Protein AF-A0A971JJV7-F1 (afdb_monomer_lite)

Structure (mmCIF, N/CA/C/O backbone):
data_AF-A0A971JJV7-F1
#
_entry.id   AF-A0A971JJV7-F1
#
loop_
_atom_site.group_PDB
_atom_site.id
_atom_site.type_symbol
_atom_site.label_atom_id
_atom_site.label_alt_id
_atom_site.label_comp_id
_atom_site.label_asym_id
_atom_site.label_entity_id
_atom_site.label_seq_id
_atom_site.pdbx_PDB_ins_code
_atom_site.Cartn_x
_atom_site.Cartn_y
_atom_site.Cartn_z
_atom_site.occupancy
_atom_site.B_iso_or_equiv
_atom_site.auth_seq_id
_atom_site.auth_comp_id
_atom_site.auth_asym_id
_atom_site.auth_atom_id
_atom_site.pdbx_PDB_model_num
ATOM 1 N N . MET A 1 1 ? -7.367 55.666 -15.943 1.00 30.78 1 MET A N 1
ATOM 2 C CA . MET A 1 1 ? -8.048 55.809 -17.246 1.00 30.78 1 MET A CA 1
ATOM 3 C C . MET A 1 1 ? -7.762 54.563 -18.066 1.00 30.78 1 MET A C 1
ATOM 5 O O . MET A 1 1 ? -6.600 54.271 -18.279 1.00 30.78 1 MET A O 1
ATOM 9 N N . ASN A 1 2 ? -8.834 53.846 -18.414 1.00 32.97 2 ASN A N 1
ATOM 10 C CA . ASN A 1 2 ? -9.053 52.951 -19.558 1.00 32.97 2 ASN A CA 1
ATOM 11 C C . ASN A 1 2 ? -7.920 52.071 -20.107 1.00 32.97 2 ASN A C 1
ATOM 13 O O . ASN A 1 2 ? -6.944 52.570 -20.651 1.00 32.97 2 ASN A O 1
ATOM 17 N N . GLY A 1 3 ? -8.200 50.763 -20.171 1.00 28.41 3 GLY A N 1
ATOM 18 C CA . GLY A 1 3 ? -7.568 49.880 -21.150 1.00 28.41 3 GLY A CA 1
ATOM 19 C C . GLY A 1 3 ? -7.778 48.392 -20.894 1.00 28.41 3 GLY A C 1
ATOM 20 O O . GLY A 1 3 ? -6.841 47.710 -20.510 1.00 28.41 3 GLY A O 1
ATOM 21 N N . LYS A 1 4 ? -8.998 47.881 -21.114 1.00 34.91 4 LYS A N 1
ATOM 22 C CA . LYS A 1 4 ? -9.247 46.438 -21.266 1.00 34.91 4 LYS A CA 1
ATOM 23 C C . LYS A 1 4 ? -8.462 45.910 -22.473 1.00 34.91 4 LYS A C 1
ATOM 25 O O . LYS A 1 4 ? -8.461 46.555 -23.519 1.00 34.91 4 LYS A O 1
ATOM 30 N N . SER A 1 5 ? -7.913 44.706 -22.374 1.00 25.64 5 SER A N 1
ATOM 31 C CA . SER A 1 5 ? -7.720 43.818 -23.525 1.00 25.64 5 SER A CA 1
ATOM 32 C C . SER A 1 5 ? -7.877 42.379 -23.050 1.00 25.64 5 SER A C 1
ATOM 34 O O . SER A 1 5 ? -7.044 41.847 -22.328 1.00 25.64 5 SER A O 1
ATOM 36 N N . VAL A 1 6 ? -9.020 41.802 -23.413 1.00 31.53 6 VAL A N 1
ATOM 37 C CA . VAL A 1 6 ? -9.282 40.365 -23.393 1.00 31.53 6 VAL A CA 1
ATOM 38 C C . VAL A 1 6 ? -8.638 39.808 -24.657 1.00 31.53 6 VAL A C 1
ATOM 40 O O . VAL A 1 6 ? -8.949 40.287 -25.746 1.00 31.53 6 VAL A O 1
ATOM 43 N N . ALA A 1 7 ? -7.766 38.814 -24.521 1.00 25.14 7 ALA A N 1
ATOM 44 C CA . ALA A 1 7 ? -7.318 37.997 -25.638 1.00 25.14 7 ALA A CA 1
ATOM 45 C C . ALA A 1 7 ? -7.753 36.555 -25.365 1.00 25.14 7 ALA A C 1
ATOM 47 O O . ALA A 1 7 ? -7.150 35.849 -24.564 1.00 25.14 7 ALA A O 1
ATOM 48 N N . PHE A 1 8 ? -8.845 36.153 -26.014 1.00 26.45 8 PHE A N 1
ATOM 49 C CA . PHE A 1 8 ? -9.158 34.750 -26.250 1.00 26.45 8 PHE A CA 1
ATOM 50 C C . PHE A 1 8 ? -8.232 34.274 -27.370 1.00 26.45 8 PHE A C 1
ATOM 52 O O . PHE A 1 8 ? -8.328 34.779 -28.488 1.00 26.45 8 PHE A O 1
ATOM 59 N N . PHE A 1 9 ? -7.362 33.310 -27.083 1.00 26.45 9 PHE A N 1
ATOM 60 C CA . PHE A 1 9 ? -6.743 32.483 -28.111 1.00 26.45 9 PHE A CA 1
ATOM 61 C C . PHE A 1 9 ? -6.956 31.015 -27.760 1.00 26.45 9 PHE A C 1
ATOM 63 O O . PHE A 1 9 ? -6.699 30.571 -26.645 1.00 26.45 9 PHE A O 1
ATOM 70 N N . ALA A 1 10 ? -7.524 30.312 -28.732 1.00 27.12 10 ALA A N 1
ATOM 71 C CA . ALA A 1 10 ? -7.838 28.903 -28.699 1.00 27.12 10 ALA A CA 1
ATOM 72 C C . ALA A 1 10 ? -6.572 28.048 -28.818 1.00 27.12 10 ALA A C 1
ATOM 74 O O . ALA A 1 10 ? -5.700 28.362 -29.624 1.00 27.12 10 ALA A O 1
ATOM 75 N N . GLY A 1 11 ? -6.576 26.914 -28.116 1.00 33.22 11 GLY A N 1
ATOM 76 C CA . GLY A 1 11 ? -5.826 25.721 -28.498 1.00 33.22 11 GLY A CA 1
ATOM 77 C C . GLY A 1 11 ? -4.364 25.687 -28.056 1.00 33.22 11 GLY A C 1
ATOM 78 O O . GLY A 1 11 ? -3.576 26.559 -28.397 1.00 33.22 11 GLY A O 1
ATOM 79 N N . VAL A 1 12 ? -4.020 24.575 -27.401 1.00 25.41 12 VAL A N 1
ATOM 80 C CA . VAL A 1 12 ? -2.702 24.175 -26.881 1.00 25.41 12 VAL A CA 1
ATOM 81 C C . VAL A 1 12 ? -2.374 24.780 -25.512 1.00 25.41 12 VAL A C 1
ATOM 83 O O . VAL A 1 12 ? -1.726 25.815 -25.384 1.00 25.41 12 VAL A O 1
ATOM 86 N N . PHE A 1 13 ? -2.811 24.073 -24.466 1.00 24.77 13 PHE A N 1
ATOM 87 C CA . PHE A 1 13 ? -2.286 24.222 -23.112 1.00 24.77 13 PHE A CA 1
ATOM 88 C C . PHE A 1 13 ? -0.839 23.707 -23.124 1.00 24.77 13 PHE A C 1
ATOM 90 O O . PHE A 1 13 ? -0.586 22.507 -23.067 1.00 24.77 13 PHE A O 1
ATOM 97 N N . PHE A 1 14 ? 0.125 24.610 -23.290 1.00 22.61 14 PHE A N 1
ATOM 98 C CA . PHE A 1 14 ? 1.523 24.310 -23.011 1.00 22.61 14 PHE A CA 1
ATOM 99 C C . PHE A 1 14 ? 1.661 24.335 -21.486 1.00 22.61 14 PHE A C 1
ATOM 101 O O . PHE A 1 14 ? 1.719 25.410 -20.888 1.00 22.61 14 PHE A O 1
ATOM 108 N N . VAL A 1 15 ? 1.651 23.164 -20.845 1.00 29.53 15 VAL A N 1
ATOM 109 C CA . VAL A 1 15 ? 2.111 23.055 -19.457 1.00 29.53 15 VAL A CA 1
ATOM 110 C C . VAL A 1 15 ? 3.607 23.339 -19.498 1.00 29.53 15 VAL A C 1
ATOM 112 O O . VAL A 1 15 ? 4.415 22.514 -19.919 1.00 29.53 15 VAL A O 1
ATOM 115 N N . LEU A 1 16 ? 3.965 24.575 -19.161 1.00 23.69 16 LEU A N 1
ATOM 116 C CA . LEU A 1 16 ? 5.341 24.989 -18.972 1.00 23.69 16 LEU A CA 1
ATOM 117 C C . LEU A 1 16 ? 5.840 24.302 -17.695 1.00 23.69 16 LEU A C 1
ATOM 119 O O . LEU A 1 16 ? 5.691 24.846 -16.605 1.00 23.69 16 LEU A O 1
ATOM 123 N N . PHE A 1 17 ? 6.430 23.113 -17.826 1.00 29.70 17 PHE A N 1
ATOM 124 C CA . PHE A 1 17 ? 7.339 22.611 -16.802 1.00 29.70 17 PHE A CA 1
ATOM 125 C C . PHE A 1 17 ? 8.533 23.566 -16.775 1.00 29.70 17 PHE A C 1
ATOM 127 O O . PHE A 1 17 ? 9.453 23.485 -17.591 1.00 29.70 17 PHE A O 1
ATOM 134 N N . LEU A 1 18 ? 8.479 24.539 -15.866 1.00 27.92 18 LEU A N 1
ATOM 135 C CA . LEU A 1 18 ? 9.682 25.208 -15.409 1.00 27.92 18 LEU A CA 1
ATOM 136 C C . LEU A 1 18 ? 10.575 24.101 -14.856 1.00 27.92 18 LEU A C 1
ATOM 138 O O . LEU A 1 18 ? 10.231 23.465 -13.864 1.00 27.92 18 LEU A O 1
ATOM 142 N N . ALA A 1 19 ? 11.696 23.855 -15.530 1.00 33.59 19 ALA A N 1
ATOM 143 C CA . ALA A 1 19 ? 12.811 23.103 -14.983 1.00 33.59 19 ALA A CA 1
ATOM 144 C C . ALA A 1 19 ? 13.340 23.867 -13.755 1.00 33.59 19 ALA A C 1
ATOM 146 O O . ALA A 1 19 ? 14.283 24.653 -13.848 1.00 33.59 19 ALA A O 1
ATOM 147 N N . GLY A 1 20 ? 12.657 23.707 -12.623 1.00 25.28 20 GLY A N 1
ATOM 148 C CA . GLY A 1 20 ? 13.176 23.991 -11.296 1.00 25.28 20 GLY A CA 1
ATOM 149 C C . GLY A 1 20 ? 14.088 22.836 -10.913 1.00 25.28 20 GLY A C 1
ATOM 150 O O . GLY A 1 20 ? 13.738 21.678 -11.126 1.00 25.28 20 GLY A O 1
ATOM 151 N N . GLY A 1 21 ? 15.300 23.155 -10.457 1.00 25.98 21 GLY A N 1
ATOM 152 C CA . GLY A 1 21 ? 16.287 22.161 -10.037 1.00 25.98 21 GLY A CA 1
ATOM 153 C C . GLY A 1 21 ? 15.744 21.233 -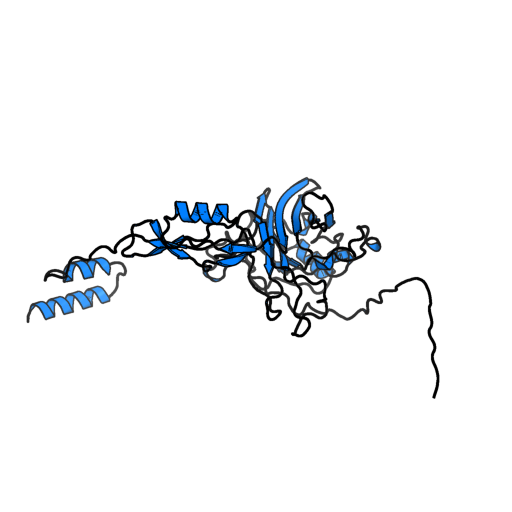8.954 1.00 25.98 21 GLY A C 1
ATOM 154 O O . GLY A 1 21 ? 14.741 21.554 -8.337 1.00 25.98 21 GLY A O 1
ATOM 155 N N . ALA A 1 22 ? 16.426 20.101 -8.760 1.00 34.22 22 ALA A N 1
ATOM 156 C CA . ALA A 1 22 ? 16.122 19.049 -7.791 1.00 34.22 22 ALA A CA 1
ATOM 157 C C . ALA A 1 22 ? 15.494 19.572 -6.483 1.00 34.22 22 ALA A C 1
ATOM 159 O O . ALA A 1 22 ? 16.193 19.874 -5.516 1.00 34.22 22 ALA A O 1
ATOM 160 N N . GLU A 1 23 ? 14.168 19.659 -6.463 1.00 31.94 23 GLU A N 1
ATOM 161 C CA . GLU A 1 23 ? 13.375 19.801 -5.254 1.00 31.94 23 GLU A CA 1
ATOM 162 C C . GLU A 1 23 ? 13.368 18.403 -4.639 1.00 31.94 23 GLU A C 1
ATOM 164 O O . GLU A 1 23 ? 12.533 17.558 -4.958 1.00 31.94 23 GLU A O 1
ATOM 169 N N . ALA A 1 24 ? 14.392 18.114 -3.835 1.00 30.47 24 ALA A N 1
ATOM 170 C CA . ALA A 1 24 ? 14.361 16.972 -2.941 1.00 30.47 24 ALA A CA 1
ATOM 171 C C . ALA A 1 24 ? 13.080 17.099 -2.107 1.00 30.47 24 ALA A C 1
ATOM 173 O O . ALA A 1 24 ? 12.910 18.069 -1.366 1.00 30.47 24 ALA A O 1
ATOM 174 N N . LEU A 1 25 ? 12.164 16.155 -2.313 1.00 33.94 25 LEU A N 1
ATOM 175 C CA . LEU A 1 25 ? 10.834 16.099 -1.722 1.00 33.94 25 LEU A CA 1
ATOM 176 C C . LEU A 1 25 ? 10.910 16.364 -0.213 1.00 33.94 25 LEU A C 1
ATOM 178 O O . LEU A 1 25 ? 11.366 15.540 0.572 1.00 33.94 25 LEU A O 1
ATOM 182 N N . LEU A 1 26 ? 10.460 17.553 0.193 1.00 30.84 26 LEU A N 1
ATOM 183 C CA . LEU A 1 26 ? 10.622 18.124 1.537 1.00 30.84 26 LEU A CA 1
ATOM 184 C C . LEU A 1 26 ? 9.807 17.425 2.644 1.00 30.84 26 LEU A C 1
ATOM 186 O O . LEU A 1 26 ? 9.758 17.921 3.765 1.00 30.84 26 LEU A O 1
ATOM 190 N N . TYR A 1 27 ? 9.187 16.279 2.355 1.00 36.28 27 TYR A N 1
ATOM 191 C CA . TYR A 1 27 ? 8.506 15.426 3.331 1.00 36.28 27 TYR A CA 1
ATOM 192 C C . TYR A 1 27 ? 8.510 13.958 2.870 1.00 36.28 27 TYR A C 1
ATOM 194 O O . TYR A 1 27 ? 7.447 13.350 2.730 1.00 36.28 27 TYR A O 1
ATOM 202 N N . ASP A 1 28 ? 9.692 13.391 2.640 1.00 42.28 28 ASP A N 1
ATOM 203 C CA . ASP A 1 28 ? 9.881 11.939 2.692 1.00 42.28 28 ASP A CA 1
ATOM 204 C C . ASP A 1 28 ? 9.853 11.497 4.169 1.00 42.28 28 ASP A C 1
ATOM 206 O O . ASP A 1 28 ? 10.452 12.136 5.038 1.00 42.28 28 ASP A O 1
ATOM 210 N N . GLN A 1 29 ? 9.064 10.475 4.496 1.00 40.28 29 GLN A N 1
ATOM 211 C CA . GLN A 1 29 ? 9.105 9.880 5.830 1.00 40.28 29 GLN A CA 1
ATOM 212 C C . GLN A 1 29 ? 10.305 8.938 5.850 1.00 40.28 29 GLN A C 1
ATOM 214 O O . GLN A 1 29 ? 10.281 7.923 5.157 1.00 40.28 29 GLN A O 1
ATOM 219 N N . ASP A 1 30 ? 11.310 9.253 6.675 1.00 37.31 30 ASP A N 1
ATOM 220 C CA . ASP A 1 30 ? 12.452 8.377 6.948 1.00 37.31 30 ASP A CA 1
ATOM 221 C C . ASP A 1 30 ? 11.980 6.924 7.124 1.00 37.31 30 ASP A C 1
ATOM 223 O O . ASP A 1 30 ? 11.265 6.573 8.070 1.00 37.31 30 ASP A O 1
ATOM 227 N N . VAL A 1 31 ? 12.353 6.072 6.169 1.00 42.19 31 VAL A N 1
ATOM 228 C CA . VAL A 1 31 ? 11.853 4.699 6.089 1.00 42.19 31 VAL A CA 1
ATOM 229 C C . VAL A 1 31 ? 12.297 3.911 7.303 1.00 42.19 31 VAL A C 1
ATOM 231 O O . VAL A 1 31 ? 13.485 3.651 7.451 1.00 42.19 31 VAL A O 1
ATOM 234 N N . THR A 1 32 ? 11.376 3.484 8.164 1.00 39.25 32 THR A N 1
ATOM 235 C CA . THR A 1 32 ? 11.704 2.537 9.237 1.00 39.25 32 THR A CA 1
ATOM 236 C C . THR A 1 32 ? 11.491 1.115 8.722 1.00 39.25 32 THR A C 1
ATOM 238 O O . THR A 1 32 ? 10.363 0.631 8.641 1.00 39.25 32 THR A O 1
ATOM 241 N N . PHE A 1 33 ? 12.580 0.449 8.332 1.00 45.56 33 PHE A N 1
ATOM 242 C CA . PHE A 1 33 ? 12.562 -0.980 8.026 1.00 45.56 33 PHE A CA 1
ATOM 243 C C . PHE A 1 33 ? 12.497 -1.763 9.340 1.00 45.56 33 PHE A C 1
ATOM 245 O O . PHE A 1 33 ? 13.498 -1.890 10.044 1.00 45.56 33 PHE A O 1
ATOM 252 N N . GLY A 1 34 ? 11.313 -2.274 9.676 1.00 39.91 34 GLY A N 1
ATOM 253 C CA . GLY A 1 34 ? 11.078 -2.996 10.924 1.00 39.91 34 GLY A CA 1
ATOM 254 C C . GLY A 1 34 ? 11.018 -2.101 12.168 1.00 39.91 34 GLY A C 1
ATOM 255 O O . GLY A 1 34 ? 11.486 -0.963 12.203 1.00 39.91 34 GLY A O 1
ATOM 256 N N . ASP A 1 35 ? 10.393 -2.628 13.214 1.00 36.22 35 ASP A N 1
ATOM 257 C CA . ASP A 1 35 ? 10.335 -1.986 14.521 1.00 36.22 35 ASP A CA 1
ATOM 258 C C . ASP A 1 35 ? 11.712 -1.993 15.197 1.00 36.22 35 ASP A C 1
ATOM 260 O O . ASP A 1 35 ? 12.270 -3.043 15.524 1.00 36.22 35 ASP A O 1
ATOM 264 N N . ILE A 1 36 ? 12.241 -0.797 15.457 1.00 35.72 36 ILE A N 1
ATOM 265 C CA . ILE A 1 36 ? 13.517 -0.590 16.147 1.00 35.72 36 ILE A CA 1
ATOM 266 C C . ILE A 1 36 ? 13.494 -1.108 17.602 1.00 35.72 36 ILE A C 1
ATOM 268 O O . ILE A 1 36 ? 14.547 -1.223 18.232 1.00 35.72 36 ILE A O 1
ATOM 272 N N . SER A 1 37 ? 12.319 -1.437 18.158 1.00 33.06 37 SER A N 1
ATOM 273 C CA . SER A 1 37 ? 12.169 -1.867 19.552 1.00 33.06 37 SER A CA 1
ATOM 274 C C . SER A 1 37 ? 12.632 -3.304 19.830 1.00 33.06 37 SER A C 1
ATOM 276 O O . SER A 1 37 ? 12.962 -3.617 20.977 1.00 33.06 37 SER A O 1
ATOM 278 N N . THR A 1 38 ? 12.732 -4.170 18.811 1.00 37.38 38 THR A N 1
ATOM 279 C CA . THR A 1 38 ? 13.129 -5.585 18.989 1.00 37.38 38 THR A CA 1
ATOM 280 C C . THR A 1 38 ? 14.585 -5.890 18.625 1.00 37.38 38 THR A C 1
ATOM 282 O O . THR A 1 38 ? 15.047 -7.017 18.823 1.00 37.38 38 THR A O 1
ATO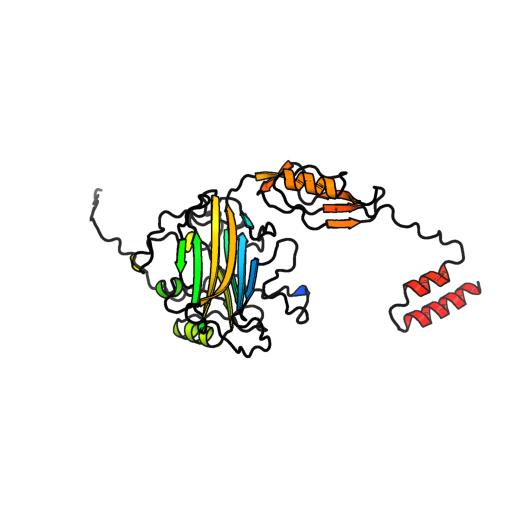M 285 N N . GLY A 1 39 ? 15.335 -4.890 18.149 1.00 31.83 39 GLY A N 1
ATOM 286 C CA . GLY A 1 39 ? 16.744 -5.024 17.780 1.00 31.83 39 GLY A CA 1
ATOM 287 C C . GLY A 1 39 ? 17.005 -5.968 16.589 1.00 31.83 39 GLY A C 1
ATOM 288 O O . GLY A 1 39 ? 16.073 -6.545 16.028 1.00 31.83 39 GLY A O 1
ATOM 289 N N . PRO A 1 40 ? 18.283 -6.179 16.215 1.00 37.81 40 PRO A N 1
ATOM 290 C CA . PRO A 1 40 ? 18.710 -7.001 15.067 1.00 37.81 40 PRO A CA 1
ATOM 291 C C . PRO A 1 40 ? 18.373 -8.504 15.176 1.00 37.81 40 PRO A C 1
ATOM 293 O O . PRO A 1 40 ? 18.811 -9.306 14.356 1.00 37.81 40 PRO A O 1
ATOM 296 N N . SER A 1 41 ? 17.614 -8.911 16.195 1.00 38.03 41 SER A N 1
ATOM 297 C CA . SER A 1 41 ? 17.217 -10.294 16.461 1.00 38.03 41 SER A CA 1
ATOM 298 C C . SER A 1 41 ? 15.815 -10.671 15.976 1.00 38.03 41 SER A C 1
ATOM 300 O O . SER A 1 41 ? 15.463 -11.842 16.107 1.00 38.03 41 SER A O 1
ATOM 302 N N . ASP A 1 42 ? 15.033 -9.751 15.393 1.00 43.22 42 ASP A N 1
ATOM 303 C CA . ASP A 1 42 ? 13.780 -10.113 14.698 1.00 43.22 42 ASP A CA 1
ATOM 304 C C . ASP A 1 42 ? 13.759 -9.690 13.208 1.00 43.22 42 ASP A C 1
ATOM 306 O O . ASP A 1 42 ? 12.975 -8.836 12.791 1.00 43.22 42 ASP A O 1
ATOM 310 N N . PRO A 1 43 ? 14.628 -10.292 12.372 1.00 42.94 43 PRO A N 1
ATOM 311 C CA . PRO A 1 43 ? 14.718 -10.032 10.932 1.00 42.94 43 PRO A CA 1
ATOM 312 C C . PRO A 1 43 ? 13.496 -10.524 10.121 1.00 42.94 43 PRO A C 1
ATOM 314 O O . PRO A 1 43 ? 13.420 -10.326 8.914 1.00 42.94 43 PRO A O 1
ATOM 317 N N . GLN A 1 44 ? 12.483 -11.157 10.724 1.00 42.16 44 GLN A N 1
ATOM 318 C CA . GLN A 1 44 ? 11.320 -11.677 9.978 1.00 42.16 44 GLN A CA 1
ATOM 319 C C . GLN A 1 44 ? 10.283 -10.602 9.587 1.00 42.16 44 GLN A C 1
ATOM 321 O O . GLN A 1 44 ? 9.253 -10.922 8.979 1.00 42.16 44 GLN A O 1
ATOM 326 N N . ARG A 1 45 ? 10.532 -9.333 9.939 1.00 49.34 45 ARG A N 1
ATOM 327 C CA . ARG A 1 45 ? 9.509 -8.285 10.031 1.00 49.34 45 ARG A CA 1
ATOM 328 C C . ARG A 1 45 ? 9.799 -6.995 9.261 1.00 49.34 45 ARG A C 1
ATOM 330 O O . ARG A 1 45 ? 9.256 -5.962 9.634 1.00 49.34 45 ARG A O 1
ATOM 337 N N . MET A 1 46 ? 10.562 -7.033 8.162 1.00 49.81 46 MET A N 1
ATOM 338 C CA . MET A 1 46 ? 10.715 -5.848 7.292 1.00 49.81 46 MET A CA 1
ATOM 339 C C . MET A 1 46 ? 9.359 -5.209 6.938 1.00 49.81 46 MET A C 1
ATOM 341 O O . MET A 1 46 ? 9.239 -3.988 6.971 1.00 49.81 46 MET A O 1
ATOM 345 N N . LEU A 1 47 ? 8.332 -6.041 6.700 1.00 51.44 47 LEU A N 1
ATOM 346 C CA . LEU A 1 47 ? 6.966 -5.630 6.344 1.00 51.44 47 LEU A CA 1
ATOM 347 C C . LEU A 1 47 ? 5.907 -5.938 7.415 1.00 51.44 47 LEU A C 1
ATOM 349 O O . LEU A 1 47 ? 4.709 -5.769 7.192 1.00 51.44 47 LEU A O 1
ATOM 353 N N . TYR A 1 48 ? 6.317 -6.348 8.614 1.00 44.91 48 TYR A N 1
ATOM 354 C CA . TYR A 1 48 ? 5.405 -6.392 9.753 1.00 44.91 48 TYR A CA 1
ATOM 355 C C . TYR A 1 48 ? 5.713 -5.191 10.630 1.00 44.91 48 TYR A C 1
ATOM 357 O O . TYR A 1 48 ? 6.582 -5.255 11.497 1.00 44.91 48 TYR A O 1
ATOM 365 N N . GLY A 1 49 ? 4.978 -4.098 10.414 1.00 40.84 49 GLY A N 1
ATOM 366 C CA . GLY A 1 49 ? 4.849 -3.079 11.447 1.00 40.84 49 GLY A CA 1
ATOM 367 C C . GLY A 1 49 ? 4.408 -3.784 12.727 1.00 40.84 49 GLY A C 1
ATOM 368 O O . GLY A 1 49 ? 3.347 -4.408 12.758 1.00 40.84 49 GLY A O 1
ATOM 369 N N . SER A 1 50 ? 5.254 -3.790 13.752 1.00 35.06 50 SER A N 1
ATOM 370 C CA . SER A 1 50 ? 4.837 -4.296 15.050 1.00 35.06 50 SER A CA 1
ATOM 371 C C . SER A 1 50 ? 3.832 -3.288 15.621 1.00 35.06 50 SER A C 1
ATOM 373 O O . SER A 1 50 ? 4.050 -2.075 15.610 1.00 35.06 50 SER A O 1
ATOM 375 N N . GLY A 1 51 ? 2.675 -3.770 16.068 1.00 44.50 51 GLY A N 1
ATOM 376 C CA . GLY A 1 51 ? 1.710 -2.934 16.775 1.00 44.50 51 GLY A CA 1
ATOM 377 C C . GLY A 1 51 ? 0.254 -3.174 16.405 1.00 44.50 51 GLY A C 1
ATOM 378 O O . GLY A 1 51 ? -0.095 -3.937 15.510 1.00 44.50 51 GLY A O 1
ATOM 379 N N . THR A 1 52 ? -0.605 -2.477 17.138 1.00 40.03 52 THR A N 1
ATOM 380 C CA . THR A 1 52 ? -2.071 -2.589 17.170 1.00 40.03 52 THR A CA 1
ATOM 381 C C . THR A 1 52 ? -2.781 -2.040 15.917 1.00 40.03 52 THR A C 1
ATOM 383 O O . THR A 1 52 ? -3.991 -1.862 15.938 1.00 40.03 52 THR A O 1
ATOM 386 N N . ASN A 1 53 ? -2.047 -1.725 14.845 1.00 47.16 53 ASN A N 1
ATOM 387 C CA . ASN A 1 53 ? -2.516 -0.937 13.692 1.00 47.16 53 ASN A CA 1
ATOM 388 C C . ASN A 1 53 ? -2.395 -1.691 12.346 1.00 47.16 53 ASN A C 1
ATOM 390 O O . ASN A 1 53 ? -2.565 -1.100 11.287 1.00 47.16 53 ASN A O 1
ATOM 394 N N . GLY A 1 54 ? -2.110 -2.997 12.390 1.00 56.06 54 GLY A N 1
ATOM 395 C CA . GLY A 1 54 ? -1.987 -3.862 11.212 1.00 56.06 54 GLY A CA 1
ATOM 396 C C . GLY A 1 54 ? -0.674 -3.689 10.441 1.00 56.06 54 GLY A C 1
ATOM 397 O O . GLY A 1 54 ? -0.102 -2.602 10.358 1.00 56.06 54 GLY A O 1
ATOM 398 N N . GLY A 1 55 ? -0.164 -4.803 9.914 1.00 67.94 55 GLY A N 1
ATOM 399 C CA . GLY A 1 55 ? 1.037 -4.836 9.080 1.00 67.94 55 GLY A CA 1
ATOM 400 C C . GLY A 1 55 ? 0.734 -4.547 7.610 1.00 67.94 55 GLY A C 1
ATOM 401 O O . GLY A 1 55 ? -0.387 -4.189 7.239 1.00 67.94 55 GLY A O 1
ATOM 402 N N . PHE A 1 56 ? 1.740 -4.727 6.758 1.00 79.31 56 PHE A N 1
ATOM 403 C CA . PHE A 1 56 ? 1.482 -4.848 5.329 1.00 79.31 56 PHE A CA 1
ATOM 404 C C . PHE A 1 56 ? 0.618 -6.086 5.055 1.00 79.31 56 PHE A C 1
ATOM 406 O O . PHE A 1 56 ? 0.724 -7.102 5.747 1.00 79.31 56 PHE A O 1
ATOM 413 N N . THR A 1 57 ? -0.188 -6.011 4.004 1.00 83.75 57 THR A N 1
ATOM 414 C CA . THR A 1 57 ? -0.656 -7.197 3.292 1.00 83.75 57 THR A CA 1
ATOM 415 C C . THR A 1 57 ? 0.503 -7.685 2.441 1.00 83.75 57 THR A C 1
ATOM 417 O O . THR A 1 57 ? 1.067 -6.914 1.659 1.00 83.75 57 THR A O 1
ATOM 420 N N . VAL A 1 58 ? 0.930 -8.927 2.658 1.00 86.56 58 VAL A N 1
ATOM 421 C CA . VAL A 1 58 ? 2.205 -9.432 2.140 1.00 86.56 58 VAL A CA 1
ATOM 422 C C . VAL A 1 58 ? 1.998 -10.692 1.321 1.00 86.56 58 VAL A C 1
ATOM 424 O O . VAL A 1 58 ? 1.281 -11.599 1.739 1.00 86.56 58 VAL A O 1
ATOM 427 N N . ASP A 1 59 ? 2.723 -10.774 0.212 1.00 86.12 59 ASP A N 1
ATOM 428 C CA . ASP A 1 59 ? 2.957 -12.015 -0.512 1.00 86.12 59 ASP A CA 1
ATOM 429 C C . ASP A 1 59 ? 4.451 -12.342 -0.548 1.00 86.12 59 ASP A C 1
ATOM 431 O O . ASP A 1 59 ? 5.280 -11.457 -0.746 1.00 86.12 59 ASP A O 1
ATOM 435 N N . ARG A 1 60 ? 4.784 -13.616 -0.330 1.00 90.00 60 ARG A N 1
ATOM 436 C CA . ARG A 1 60 ? 6.150 -14.155 -0.249 1.00 90.00 60 ARG A CA 1
ATOM 437 C C . ARG A 1 60 ? 6.219 -15.422 -1.081 1.00 90.00 60 ARG A C 1
ATOM 439 O O . ARG A 1 60 ? 6.044 -16.531 -0.570 1.00 90.00 60 ARG A O 1
ATOM 446 N N . ARG A 1 61 ? 6.417 -15.263 -2.383 1.00 88.94 61 ARG A N 1
ATOM 447 C CA . ARG A 1 61 ? 6.448 -16.373 -3.337 1.00 88.94 61 ARG A CA 1
ATOM 448 C C . ARG A 1 61 ? 7.649 -16.226 -4.254 1.00 88.94 61 ARG A C 1
ATOM 450 O O . ARG A 1 61 ? 8.028 -15.128 -4.637 1.00 88.94 61 ARG A O 1
ATOM 457 N N . ASN A 1 62 ? 8.235 -17.368 -4.614 1.00 93.38 62 ASN A N 1
ATOM 458 C CA . ASN A 1 62 ? 9.307 -17.458 -5.609 1.00 93.38 62 ASN A CA 1
ATOM 459 C C . ASN A 1 62 ? 10.522 -16.551 -5.321 1.00 93.38 62 ASN A C 1
ATOM 461 O O . ASN A 1 62 ? 11.114 -16.008 -6.248 1.00 93.38 62 ASN A O 1
ATOM 465 N N . GLY A 1 63 ? 10.884 -16.387 -4.045 1.00 88.25 63 GLY A N 1
ATOM 466 C CA . GLY A 1 63 ? 12.020 -15.558 -3.629 1.00 88.25 63 GLY A CA 1
ATOM 467 C C . GLY A 1 63 ? 11.737 -14.056 -3.567 1.00 88.25 63 GLY A C 1
ATOM 468 O O . GLY A 1 63 ? 12.596 -13.315 -3.111 1.00 88.25 63 GLY A O 1
ATOM 469 N N . VAL A 1 64 ? 10.537 -13.606 -3.948 1.00 92.12 64 VAL A N 1
ATOM 470 C CA . VAL A 1 64 ? 10.128 -12.198 -3.887 1.00 92.12 64 VAL A CA 1
ATOM 471 C C . VAL A 1 64 ? 9.140 -11.991 -2.743 1.00 92.12 64 VAL A C 1
ATOM 473 O O . VAL A 1 64 ? 8.215 -12.783 -2.543 1.00 92.12 64 VAL A O 1
ATOM 476 N N . GLU A 1 65 ? 9.318 -10.899 -2.009 1.00 91.31 65 GLU A N 1
ATOM 477 C CA . GLU A 1 65 ? 8.382 -10.399 -1.011 1.00 91.31 65 GLU A CA 1
ATOM 478 C C . GLU A 1 65 ? 7.825 -9.039 -1.446 1.00 91.31 65 GLU A C 1
ATOM 480 O O . GLU A 1 65 ? 8.570 -8.093 -1.700 1.00 91.31 65 GLU A O 1
ATOM 485 N N . LEU A 1 66 ? 6.498 -8.943 -1.510 1.00 92.19 66 LEU A N 1
ATOM 486 C CA . LEU A 1 66 ? 5.769 -7.724 -1.846 1.00 92.19 66 LEU A CA 1
ATOM 487 C C . LEU A 1 66 ? 4.845 -7.344 -0.697 1.00 92.19 66 LEU A C 1
ATOM 489 O O . LEU A 1 66 ? 4.095 -8.187 -0.208 1.00 92.19 66 LEU A O 1
ATOM 493 N N . GLY A 1 67 ? 4.860 -6.076 -0.302 1.00 89.50 67 GLY A N 1
ATOM 494 C CA . GLY A 1 67 ? 3.948 -5.513 0.685 1.00 89.50 67 GLY A CA 1
ATOM 495 C C . GLY A 1 67 ? 3.115 -4.382 0.110 1.00 89.50 67 GLY A C 1
ATOM 496 O O . GLY A 1 67 ? 3.655 -3.501 -0.554 1.00 89.50 67 GLY A O 1
ATOM 497 N N . LEU A 1 68 ? 1.830 -4.355 0.464 1.00 90.44 68 LEU A N 1
ATOM 498 C CA . LEU A 1 68 ? 0.957 -3.193 0.305 1.00 90.44 68 LEU A CA 1
ATOM 499 C C . LEU A 1 68 ? 0.201 -2.863 1.590 1.00 90.44 68 LEU A C 1
ATOM 501 O O . LEU A 1 68 ? -0.167 -3.755 2.353 1.00 90.44 68 LEU A O 1
ATOM 505 N N . ARG A 1 69 ? -0.038 -1.573 1.834 1.00 88.56 69 ARG A N 1
ATOM 506 C CA . ARG A 1 69 ? -0.960 -1.086 2.872 1.00 88.56 69 ARG A CA 1
ATOM 507 C C . ARG A 1 69 ? -1.458 0.322 2.568 1.00 88.56 69 ARG A C 1
ATOM 509 O O . ARG A 1 69 ? -0.788 1.079 1.869 1.00 88.56 69 ARG A O 1
ATOM 516 N N . GLY A 1 70 ? -2.580 0.699 3.171 1.00 87.81 70 GLY A N 1
ATOM 517 C CA . GLY A 1 70 ? -2.989 2.098 3.267 1.00 87.81 70 GLY A CA 1
ATOM 518 C C . GLY A 1 70 ? -2.346 2.814 4.460 1.00 87.81 70 GLY A C 1
ATOM 519 O O . GLY A 1 70 ? -1.929 2.179 5.432 1.00 87.81 70 GLY A O 1
ATOM 520 N N . GLN A 1 71 ? -2.300 4.148 4.413 1.00 84.38 71 GLN A N 1
ATOM 521 C CA . GLN A 1 71 ? -1.978 4.983 5.573 1.00 84.38 71 GLN A CA 1
ATOM 522 C C . GLN A 1 71 ? -2.618 6.375 5.526 1.00 84.38 71 GLN A C 1
ATOM 524 O O . GLN A 1 71 ? -2.862 6.913 4.449 1.00 84.38 71 GLN A O 1
ATOM 529 N N . ILE A 1 72 ? -2.803 7.003 6.690 1.00 81.00 72 ILE A N 1
ATOM 530 C CA . ILE A 1 72 ? -3.135 8.429 6.801 1.00 81.00 72 ILE A CA 1
ATOM 531 C C . ILE A 1 72 ? -1.886 9.265 6.507 1.00 81.00 72 ILE A C 1
ATOM 533 O O . ILE A 1 72 ? -0.924 9.289 7.276 1.00 81.00 72 ILE A O 1
ATOM 537 N N . ARG A 1 73 ? -1.929 10.027 5.417 1.00 78.50 73 ARG A N 1
ATOM 538 C CA . ARG A 1 73 ? -0.863 10.948 5.017 1.00 78.50 73 ARG A CA 1
ATOM 539 C C . ARG A 1 73 ? -1.017 12.338 5.613 1.00 78.50 73 ARG A C 1
ATOM 541 O O . ARG A 1 73 ? -0.009 12.976 5.920 1.00 78.50 73 ARG A O 1
ATOM 548 N N . PHE A 1 74 ? -2.253 12.795 5.783 1.00 76.44 74 PHE A N 1
ATOM 549 C CA . PHE A 1 74 ? -2.561 14.117 6.313 1.00 76.44 74 PHE A CA 1
ATOM 550 C C . PHE A 1 74 ? -3.545 13.988 7.470 1.00 76.44 74 PHE A C 1
ATOM 552 O O . PHE A 1 74 ? -4.746 13.829 7.281 1.00 76.44 74 PHE A O 1
ATOM 559 N N . GLY A 1 75 ? -3.019 14.035 8.695 1.00 70.31 75 GLY A N 1
ATOM 560 C CA . GLY A 1 75 ? -3.860 14.135 9.885 1.00 70.31 75 GLY A CA 1
ATOM 561 C C . GLY A 1 75 ? -4.499 15.522 10.028 1.00 70.31 75 GLY A C 1
ATOM 562 O O . GLY A 1 75 ? -4.284 16.418 9.216 1.00 70.31 75 GLY A O 1
ATOM 563 N N . VAL A 1 76 ? -5.198 15.748 11.143 1.00 70.75 76 VAL A N 1
ATOM 564 C CA . VAL A 1 76 ? -5.901 17.016 11.450 1.00 70.75 76 VAL A CA 1
ATOM 565 C C . VAL A 1 76 ? -5.026 18.281 11.387 1.00 70.75 76 VAL A C 1
ATOM 567 O O . VAL A 1 76 ? -5.545 19.381 11.229 1.00 70.75 76 VAL A O 1
ATOM 570 N N . ASN A 1 77 ? -3.702 18.123 11.497 1.00 73.88 77 ASN A N 1
ATOM 571 C CA . ASN A 1 77 ? -2.712 19.203 11.436 1.00 73.88 77 ASN A CA 1
ATOM 572 C C . ASN A 1 77 ? -1.779 19.101 10.207 1.00 73.88 77 ASN A C 1
ATOM 574 O O . ASN A 1 77 ? -0.657 19.604 10.259 1.00 73.88 77 ASN A O 1
ATOM 578 N N . ASN A 1 78 ? -2.183 18.380 9.154 1.00 79.25 78 ASN A N 1
ATOM 579 C CA . ASN A 1 78 ? -1.388 18.056 7.955 1.00 79.25 78 ASN A CA 1
ATOM 580 C C . ASN A 1 78 ? -0.059 17.328 8.214 1.00 79.25 78 ASN A C 1
ATOM 582 O O . ASN A 1 78 ? 0.784 17.230 7.325 1.00 79.25 78 ASN A O 1
ATOM 586 N N . GLN A 1 79 ? 0.146 16.801 9.421 1.00 75.06 79 GLN A N 1
ATOM 587 C CA . GLN A 1 79 ? 1.328 16.004 9.720 1.00 75.06 79 GLN A CA 1
ATOM 588 C C . GLN A 1 79 ? 1.105 14.553 9.278 1.00 75.06 79 GLN A C 1
ATOM 590 O O . GLN A 1 79 ? 0.027 14.017 9.578 1.00 75.06 79 GLN A O 1
ATOM 595 N N . PRO A 1 80 ? 2.098 13.907 8.637 1.00 69.38 80 PRO A N 1
ATOM 596 C CA . PRO A 1 80 ? 2.067 12.468 8.395 1.00 69.38 80 PRO A CA 1
ATOM 597 C C . PRO A 1 80 ? 1.825 11.687 9.685 1.00 69.38 80 PRO A C 1
ATOM 599 O O . PRO A 1 80 ? 2.297 12.069 10.758 1.00 69.38 80 PRO A O 1
ATOM 602 N N . GLN A 1 81 ? 1.039 10.617 9.581 1.00 65.12 81 GLN A N 1
ATOM 603 C CA . GLN A 1 81 ? 0.671 9.766 10.705 1.00 65.12 81 GLN A CA 1
ATOM 604 C C . GLN A 1 81 ? 1.044 8.320 10.379 1.00 65.12 81 GLN A C 1
ATOM 606 O O . GLN A 1 81 ? 0.705 7.813 9.317 1.00 65.12 81 GLN A O 1
ATOM 611 N N . ASN A 1 82 ? 1.632 7.604 11.335 1.00 67.25 82 ASN A N 1
ATOM 612 C CA . ASN A 1 82 ? 1.779 6.147 11.249 1.00 67.25 82 ASN A CA 1
ATOM 613 C C . ASN A 1 82 ? 0.468 5.448 11.642 1.00 67.25 82 ASN A C 1
ATOM 615 O O . ASN A 1 82 ? 0.441 4.607 12.538 1.00 67.25 82 ASN A O 1
ATOM 619 N N . ILE A 1 83 ? -0.636 5.858 11.013 1.00 70.94 83 ILE A N 1
ATOM 620 C CA . ILE A 1 83 ? -1.986 5.322 11.202 1.00 70.94 83 ILE A CA 1
ATOM 621 C C . ILE A 1 83 ? -2.359 4.607 9.905 1.00 70.94 83 ILE A C 1
ATOM 623 O O . ILE A 1 83 ? -2.431 5.252 8.863 1.00 70.94 83 ILE A O 1
ATOM 627 N N . TYR A 1 84 ? -2.563 3.291 9.960 1.00 76.81 84 TYR A N 1
ATOM 628 C CA . TYR A 1 84 ? -2.770 2.465 8.773 1.00 76.81 84 TYR A CA 1
ATOM 629 C C . TYR A 1 84 ? -4.239 2.092 8.617 1.00 76.81 84 TYR A C 1
ATOM 631 O O . TYR A 1 84 ? -4.676 1.906 7.495 1.00 76.81 84 TYR A O 1
ATOM 639 N N . ASN A 1 85 ? -5.014 2.047 9.709 1.00 75.75 85 ASN A N 1
ATOM 640 C CA . ASN A 1 85 ? -6.438 1.692 9.685 1.00 75.75 85 ASN A CA 1
ATOM 641 C C . ASN A 1 85 ? -6.703 0.360 8.968 1.00 75.75 85 ASN A C 1
ATOM 643 O O . ASN A 1 85 ? -7.645 0.236 8.187 1.00 75.75 85 ASN A O 1
ATOM 647 N N . SER A 1 86 ? -5.840 -0.627 9.208 1.00 79.69 86 SER A N 1
ATOM 648 C CA . SER A 1 86 ? -6.044 -1.971 8.680 1.00 79.69 86 SER A CA 1
ATOM 649 C C . SER A 1 86 ? -7.221 -2.648 9.373 1.00 79.69 86 SER A C 1
ATOM 651 O O . SER A 1 86 ? -7.325 -2.623 10.601 1.00 79.69 86 SER A O 1
ATOM 653 N N . ASN A 1 87 ? -8.028 -3.341 8.581 1.00 71.81 87 ASN A N 1
ATOM 654 C CA . ASN A 1 87 ? -9.074 -4.242 9.047 1.00 71.81 87 ASN A CA 1
ATOM 655 C C . ASN A 1 87 ? -8.545 -5.695 9.141 1.00 71.81 87 ASN A C 1
ATOM 657 O O . ASN A 1 87 ? -9.288 -6.641 9.334 1.00 71.81 87 ASN A O 1
ATOM 661 N N . GLY A 1 88 ? -7.238 -5.934 9.000 1.00 69.94 88 GLY A N 1
ATOM 662 C CA . GLY A 1 88 ? -6.636 -7.255 9.234 1.00 69.94 88 GLY A CA 1
ATOM 663 C C . GLY A 1 88 ? -6.943 -8.345 8.194 1.00 69.94 88 GLY A C 1
ATOM 664 O O . GLY A 1 88 ? -6.435 -9.456 8.336 1.00 69.94 88 GLY A O 1
ATOM 665 N N . ASP A 1 89 ? -7.709 -8.040 7.149 1.00 69.19 89 ASP A N 1
ATOM 666 C CA . ASP A 1 89 ? -8.107 -8.961 6.074 1.00 69.19 89 ASP A CA 1
ATOM 667 C C . ASP A 1 89 ? -7.630 -8.519 4.676 1.00 69.19 89 ASP A C 1
ATOM 669 O O . ASP A 1 89 ? -8.067 -9.067 3.669 1.00 69.19 89 ASP A O 1
ATOM 673 N N . GLY A 1 90 ? -6.722 -7.539 4.613 1.00 77.25 90 GLY A N 1
ATOM 674 C CA . GLY A 1 90 ? -6.283 -6.905 3.364 1.00 77.25 90 GLY A CA 1
ATOM 675 C C . GLY A 1 90 ? -7.060 -5.636 3.013 1.00 77.25 90 GLY A C 1
ATOM 676 O O . GLY A 1 90 ? -6.672 -4.920 2.089 1.00 77.25 90 GLY A O 1
ATOM 677 N N . THR A 1 91 ? -8.104 -5.302 3.777 1.00 83.25 91 THR A N 1
ATOM 678 C CA . THR A 1 91 ? -8.840 -4.045 3.618 1.00 83.25 91 THR A CA 1
ATOM 679 C C . THR A 1 91 ? -8.369 -2.967 4.606 1.00 83.25 91 THR A C 1
ATOM 681 O O . THR A 1 91 ? -7.881 -3.261 5.705 1.00 83.25 91 THR A O 1
ATOM 684 N N . TYR A 1 92 ? -8.476 -1.700 4.199 1.00 85.44 92 TYR A N 1
ATOM 685 C CA . TYR A 1 92 ? -8.063 -0.527 4.975 1.00 85.44 92 TYR A CA 1
ATOM 686 C C . TYR A 1 92 ? -9.114 0.580 4.866 1.00 85.44 92 TYR A C 1
ATOM 688 O O . TYR A 1 92 ? -9.541 0.908 3.762 1.00 85.44 92 TYR A O 1
ATOM 696 N N . SER A 1 93 ? -9.507 1.185 5.989 1.00 82.75 93 SER A N 1
ATOM 697 C CA . SER A 1 93 ? -10.610 2.159 6.024 1.00 82.75 93 SER A CA 1
ATOM 698 C C . SER A 1 93 ? -10.132 3.585 6.311 1.00 82.75 93 SER A C 1
ATOM 700 O O . SER A 1 93 ? -9.473 3.849 7.319 1.00 82.75 93 SER A O 1
ATOM 702 N N . PHE A 1 94 ? -10.514 4.545 5.470 1.00 85.44 94 PHE A N 1
ATOM 703 C CA . PHE A 1 94 ? -10.124 5.948 5.618 1.00 85.44 94 PHE A CA 1
ATOM 704 C C . PHE A 1 94 ? -11.316 6.904 5.525 1.00 85.44 94 PHE A C 1
ATOM 706 O O . PHE A 1 94 ? -12.280 6.648 4.798 1.00 85.44 94 PHE A O 1
ATOM 713 N N . PRO A 1 95 ? -11.271 8.032 6.258 1.00 80.62 95 PRO A N 1
ATOM 714 C CA . PRO A 1 95 ? -12.248 9.089 6.065 1.00 80.62 95 PRO A CA 1
ATOM 715 C C . PRO A 1 95 ? -12.058 9.744 4.693 1.00 80.62 95 PRO A C 1
ATOM 717 O O . PRO A 1 95 ? -10.950 9.790 4.156 1.00 80.62 95 PRO A O 1
ATOM 720 N N . THR A 1 96 ? -13.138 10.311 4.164 1.00 83.69 96 THR A N 1
ATOM 721 C CA . THR A 1 96 ? -13.044 11.294 3.081 1.00 83.69 96 THR A CA 1
ATOM 722 C C . THR A 1 96 ? -12.328 12.545 3.571 1.00 83.69 96 THR A C 1
ATOM 724 O O . THR A 1 96 ? -12.445 12.909 4.747 1.00 83.69 96 THR A O 1
ATOM 727 N N . GLY A 1 97 ? -11.723 13.285 2.651 1.00 83.38 97 GLY A N 1
ATOM 728 C CA . GLY A 1 97 ? -11.330 14.663 2.888 1.00 83.38 97 GLY A CA 1
ATOM 729 C C . GLY A 1 97 ? -9.909 14.954 2.463 1.00 83.38 97 GLY A C 1
ATOM 730 O O . GLY A 1 97 ? -9.127 14.062 2.139 1.00 83.38 97 GLY A O 1
ATOM 731 N N . THR A 1 98 ? -9.595 16.239 2.530 1.00 85.38 98 THR A N 1
ATOM 732 C CA . THR A 1 98 ? -8.365 16.807 2.001 1.00 85.38 98 THR A CA 1
ATOM 733 C C . THR A 1 98 ? -7.492 17.354 3.125 1.00 85.38 98 THR A C 1
ATOM 735 O O . THR A 1 98 ? -7.990 17.626 4.227 1.00 85.38 98 THR A O 1
ATOM 738 N N . PRO A 1 99 ? -6.191 17.578 2.874 1.00 84.38 99 PRO A N 1
ATOM 739 C CA . PRO A 1 99 ? -5.366 18.386 3.755 1.00 84.38 99 PRO A CA 1
ATOM 740 C C . PRO A 1 99 ? -6.050 19.719 4.059 1.00 84.38 99 PRO A C 1
ATOM 742 O O . PRO A 1 99 ? -6.723 20.314 3.213 1.00 84.38 99 PRO A O 1
ATOM 745 N N . ASN A 1 100 ? -5.845 20.230 5.268 1.00 85.12 100 ASN A N 1
ATOM 746 C CA . ASN A 1 100 ? -6.278 21.573 5.607 1.00 85.12 100 ASN A CA 1
ATOM 747 C C . ASN A 1 100 ? -5.386 22.580 4.872 1.00 85.12 100 ASN A C 1
ATOM 749 O O . ASN A 1 100 ? -4.292 22.891 5.342 1.00 85.12 100 ASN A O 1
ATOM 753 N N . LEU A 1 101 ? -5.862 23.112 3.747 1.00 87.19 101 LEU A N 1
ATOM 754 C CA . LEU A 1 101 ? -5.101 24.043 2.906 1.00 87.19 101 LEU A CA 1
ATOM 755 C C . LEU A 1 101 ? -4.784 25.396 3.587 1.00 87.19 101 LEU A C 1
ATOM 757 O O . LEU A 1 101 ? -4.063 26.223 3.040 1.00 87.19 101 LEU A O 1
ATOM 761 N N . ALA A 1 102 ? -5.307 25.645 4.794 1.00 87.75 102 ALA A N 1
ATOM 762 C CA . ALA A 1 102 ? -4.957 26.813 5.607 1.00 87.75 102 ALA A CA 1
ATOM 763 C C . ALA A 1 102 ? -3.790 26.562 6.585 1.00 87.75 102 ALA A C 1
ATOM 765 O O . ALA A 1 102 ? -3.293 27.505 7.205 1.00 87.75 102 ALA A O 1
ATOM 766 N N . LEU A 1 103 ? -3.369 25.308 6.764 1.00 86.06 103 LEU A N 1
ATOM 767 C CA . LEU A 1 103 ? -2.196 24.923 7.550 1.00 86.06 103 LEU A CA 1
ATOM 768 C C . LEU A 1 103 ? -1.011 24.636 6.618 1.00 86.06 103 LEU A C 1
ATOM 770 O O . LEU A 1 103 ? -1.226 24.376 5.439 1.00 86.06 103 LEU A O 1
ATOM 774 N N . PRO A 1 104 ? 0.239 24.629 7.117 1.00 87.25 104 PRO A N 1
ATOM 775 C CA . PRO A 1 104 ? 1.379 24.199 6.314 1.00 87.25 104 PRO A CA 1
ATOM 776 C C . PRO A 1 104 ? 1.123 22.839 5.646 1.00 87.25 104 PRO A C 1
ATOM 778 O O . PRO A 1 104 ? 0.689 21.889 6.301 1.00 87.25 104 PRO A O 1
ATOM 781 N N . HIS A 1 105 ? 1.377 22.762 4.345 1.00 82.56 105 HIS A N 1
ATOM 782 C CA . HIS A 1 105 ? 1.233 21.566 3.519 1.00 82.56 105 HIS A CA 1
ATOM 783 C C . HIS A 1 105 ? 2.251 21.609 2.368 1.00 82.56 105 HIS A C 1
ATOM 785 O O . HIS A 1 105 ? 2.789 22.681 2.076 1.00 82.56 105 HIS A O 1
ATOM 791 N N . PRO A 1 106 ? 2.527 20.476 1.697 1.00 80.62 106 PRO A N 1
ATOM 792 C CA . PRO A 1 106 ? 3.302 20.477 0.460 1.00 80.62 106 PRO A CA 1
ATOM 793 C C . PRO A 1 106 ? 2.648 21.359 -0.612 1.00 80.62 106 PRO A C 1
ATOM 795 O O . PRO A 1 106 ? 1.424 21.423 -0.687 1.00 80.62 106 PRO A O 1
ATOM 798 N N . GLU A 1 107 ? 3.438 22.022 -1.458 1.00 81.75 107 GLU A N 1
ATOM 799 C CA . GLU A 1 107 ? 2.905 22.931 -2.492 1.00 81.75 107 GLU A CA 1
ATOM 800 C C . GLU A 1 107 ? 2.048 22.220 -3.546 1.00 81.75 107 GLU A C 1
ATOM 802 O O . GLU A 1 107 ? 1.190 22.840 -4.166 1.00 81.75 107 GLU A O 1
ATOM 807 N N . TRP A 1 108 ? 2.261 20.917 -3.727 1.00 79.88 108 TRP A N 1
ATOM 808 C CA . TRP A 1 108 ? 1.473 20.084 -4.629 1.00 79.88 108 TRP A CA 1
ATOM 809 C C . TRP A 1 108 ? 0.113 19.675 -4.052 1.00 79.88 108 TRP A C 1
ATOM 811 O O . TRP A 1 108 ? -0.708 19.146 -4.795 1.00 79.88 108 TRP A O 1
ATOM 821 N N . ALA A 1 109 ? -0.135 19.886 -2.752 1.00 83.62 109 ALA A N 1
ATOM 822 C CA . ALA A 1 109 ? -1.410 19.537 -2.141 1.00 83.62 109 ALA A CA 1
ATOM 823 C C . ALA A 1 109 ? -2.529 20.463 -2.644 1.00 83.62 109 ALA A C 1
ATOM 825 O O . ALA A 1 109 ? -2.370 21.683 -2.711 1.00 83.62 109 ALA A O 1
ATOM 826 N N . SER A 1 110 ? -3.670 19.870 -2.972 1.00 85.19 110 SER A N 1
ATOM 827 C CA . SER A 1 110 ? -4.802 20.506 -3.630 1.00 85.19 110 SER A CA 1
ATOM 828 C C . SER A 1 110 ? -6.132 20.109 -2.969 1.00 85.19 110 SER A C 1
ATOM 830 O O . SER A 1 110 ? -6.169 19.339 -2.007 1.00 85.19 110 SER A O 1
ATOM 832 N N . GLU A 1 111 ? -7.243 20.641 -3.485 1.00 84.88 111 GLU A N 1
ATOM 833 C CA . GLU A 1 111 ? -8.602 20.264 -3.067 1.00 84.88 111 GLU A CA 1
ATOM 834 C C . GLU A 1 111 ? -8.989 18.833 -3.480 1.00 84.88 111 GLU A C 1
ATOM 836 O O . GLU A 1 111 ? -10.007 18.333 -3.018 1.00 84.88 111 GLU A O 1
ATOM 841 N N . THR A 1 112 ? -8.195 18.162 -4.320 1.00 84.75 112 THR A N 1
ATOM 842 C CA . THR A 1 112 ? -8.372 16.742 -4.663 1.00 84.75 112 THR A CA 1
ATOM 843 C C . THR A 1 112 ? -7.349 15.836 -3.980 1.00 84.75 112 THR A C 1
ATOM 845 O O . THR A 1 112 ? -7.416 14.616 -4.120 1.00 84.75 112 THR A O 1
ATOM 848 N N . THR A 1 113 ? -6.426 16.386 -3.183 1.00 88.81 113 THR A N 1
ATOM 849 C CA . THR A 1 113 ? -5.471 15.572 -2.424 1.00 88.81 113 THR A CA 1
ATOM 850 C C . THR A 1 113 ? -6.204 14.821 -1.322 1.00 88.81 113 THR A C 1
ATOM 852 O O . THR A 1 113 ? -6.777 15.475 -0.455 1.00 88.81 113 THR A O 1
ATOM 855 N N . PRO A 1 114 ? -6.168 13.481 -1.286 1.00 89.75 114 PRO A N 1
ATOM 856 C CA . PRO A 1 114 ? -6.797 12.720 -0.223 1.00 89.75 114 PRO A CA 1
ATOM 857 C C . PRO A 1 114 ? -5.948 12.744 1.050 1.00 89.75 114 PRO A C 1
ATOM 859 O O . PRO A 1 114 ? -4.719 12.835 1.026 1.00 89.75 114 PRO A O 1
ATOM 862 N N . VAL A 1 115 ? -6.599 12.586 2.202 1.00 87.00 115 VAL A N 1
ATOM 863 C CA . VAL A 1 115 ? -5.915 12.404 3.496 1.00 87.00 115 VAL A CA 1
ATOM 864 C C . VAL A 1 115 ? -5.200 11.055 3.634 1.00 87.00 115 VAL A C 1
ATOM 866 O O . VAL A 1 115 ? -4.426 10.877 4.579 1.00 87.00 115 VAL A O 1
ATOM 869 N N . TRP A 1 116 ? -5.432 10.113 2.718 1.00 87.94 116 TRP A N 1
ATOM 870 C CA . TRP A 1 116 ? -4.854 8.770 2.716 1.00 87.94 116 TRP A CA 1
ATOM 871 C C . TRP A 1 116 ? -3.823 8.581 1.589 1.00 87.94 116 TRP A C 1
ATOM 873 O O . TRP A 1 116 ? -3.707 9.384 0.667 1.00 87.94 116 TRP A O 1
ATOM 883 N N . SER A 1 117 ? -2.995 7.547 1.687 1.00 89.06 117 SER A N 1
ATOM 884 C CA . SER A 1 117 ? -1.998 7.181 0.673 1.00 89.06 117 SER A CA 1
ATOM 885 C C . SER A 1 117 ? -1.759 5.678 0.673 1.00 89.06 117 SER A C 1
ATOM 887 O O . SER A 1 117 ? -2.079 4.994 1.648 1.00 89.06 117 SER A O 1
ATOM 889 N N . VAL A 1 118 ? -1.159 5.180 -0.406 1.00 89.94 118 VAL A N 1
ATOM 890 C CA . VAL A 1 118 ? -0.724 3.786 -0.513 1.00 89.94 118 VAL A CA 1
ATOM 891 C C . VAL A 1 118 ? 0.758 3.707 -0.198 1.00 89.94 118 VAL A C 1
ATOM 893 O O . VAL A 1 118 ? 1.550 4.542 -0.629 1.00 89.94 118 VAL A O 1
ATOM 896 N N . VAL A 1 119 ? 1.134 2.682 0.552 1.00 87.50 119 VAL A N 1
ATOM 897 C CA . VAL A 1 119 ? 2.523 2.342 0.824 1.00 87.50 119 VAL A CA 1
ATOM 898 C C . VAL A 1 119 ? 2.807 0.991 0.204 1.00 87.50 119 VAL A C 1
ATOM 900 O O . VAL A 1 119 ? 2.099 0.023 0.494 1.00 87.50 119 VAL A O 1
ATOM 903 N N . PHE A 1 120 ? 3.862 0.918 -0.598 1.00 88.38 120 PHE A N 1
ATOM 904 C CA . PHE A 1 120 ? 4.374 -0.349 -1.096 1.00 88.38 120 PHE A CA 1
ATOM 905 C C . PHE A 1 120 ? 5.771 -0.615 -0.567 1.00 88.38 120 PHE A C 1
ATOM 907 O O . PHE A 1 120 ? 6.533 0.296 -0.236 1.00 88.38 120 PHE A O 1
ATOM 914 N N . ALA A 1 121 ? 6.113 -1.892 -0.547 1.00 87.56 121 ALA A N 1
ATOM 915 C CA . ALA A 1 121 ? 7.456 -2.343 -0.278 1.00 87.56 121 ALA A CA 1
ATOM 916 C C . ALA A 1 121 ? 7.784 -3.564 -1.128 1.00 87.56 121 ALA A C 1
ATOM 918 O O . ALA A 1 121 ? 6.938 -4.435 -1.335 1.00 87.56 121 ALA A O 1
ATOM 919 N N . ILE A 1 122 ? 9.023 -3.628 -1.586 1.00 90.75 122 ILE A N 1
ATOM 920 C CA . ILE A 1 122 ? 9.547 -4.709 -2.405 1.00 90.75 122 ILE A CA 1
ATOM 921 C C . ILE A 1 122 ? 10.819 -5.207 -1.741 1.00 90.75 122 ILE A C 1
ATOM 923 O O . ILE A 1 122 ? 11.697 -4.411 -1.410 1.00 90.75 122 ILE A O 1
ATOM 927 N N . ASN A 1 123 ? 10.919 -6.521 -1.593 1.00 90.38 123 ASN A N 1
ATOM 928 C CA . ASN A 1 123 ? 12.172 -7.225 -1.411 1.00 90.38 123 ASN A CA 1
ATOM 929 C C . ASN A 1 123 ? 12.284 -8.282 -2.519 1.00 90.38 123 ASN A C 1
ATOM 931 O O . ASN A 1 123 ? 11.568 -9.281 -2.522 1.00 90.38 123 ASN A O 1
ATOM 935 N N . SER A 1 124 ? 13.162 -8.019 -3.482 1.00 93.00 124 SER A N 1
ATOM 936 C CA . SER A 1 124 ? 13.390 -8.881 -4.653 1.00 93.00 124 SER A CA 1
ATOM 937 C C . SER A 1 124 ? 14.182 -10.153 -4.339 1.00 93.00 124 SER A C 1
ATOM 939 O O . SER A 1 124 ? 14.231 -11.050 -5.176 1.00 93.00 124 SER A O 1
ATOM 941 N N . ASP A 1 125 ? 14.740 -10.253 -3.132 1.00 89.06 125 ASP A N 1
ATOM 942 C CA . ASP A 1 125 ? 15.470 -11.420 -2.653 1.00 89.06 125 ASP A CA 1
ATOM 943 C C . ASP A 1 125 ? 15.147 -11.674 -1.176 1.00 89.06 125 ASP A C 1
ATOM 945 O O . ASP A 1 125 ? 15.915 -11.379 -0.266 1.00 89.06 125 ASP A O 1
ATOM 949 N N . HIS A 1 126 ? 13.932 -12.153 -0.923 1.00 83.12 126 HIS A N 1
ATOM 950 C CA . HIS A 1 126 ? 13.407 -12.376 0.426 1.00 83.12 126 HIS A CA 1
ATOM 951 C C . HIS A 1 126 ? 14.135 -13.485 1.199 1.00 83.12 126 HIS A C 1
ATOM 953 O O . HIS A 1 126 ? 14.162 -13.495 2.440 1.00 83.12 126 HIS A O 1
ATOM 959 N N . GLU A 1 127 ? 14.674 -14.454 0.465 1.00 80.38 127 GLU A N 1
ATOM 960 C CA . GLU A 1 127 ? 15.338 -15.615 1.047 1.00 80.38 127 GLU A CA 1
ATOM 961 C C . GLU A 1 127 ? 16.779 -15.286 1.450 1.00 80.38 127 GLU A C 1
ATOM 963 O O . GLU A 1 127 ? 17.259 -15.836 2.447 1.00 80.38 127 GLU A O 1
ATOM 968 N N . ASP A 1 128 ? 17.435 -14.361 0.741 1.00 73.69 128 ASP A N 1
ATOM 969 C CA . ASP A 1 128 ? 18.774 -13.885 1.072 1.00 73.69 128 ASP A CA 1
ATOM 970 C C . ASP A 1 128 ? 18.759 -12.670 2.012 1.00 73.69 128 ASP A C 1
ATOM 972 O O . ASP A 1 128 ? 17.961 -11.740 1.903 1.00 73.69 128 ASP A O 1
ATOM 976 N N . ARG A 1 129 ? 19.632 -12.705 3.018 1.00 73.06 129 ARG A N 1
ATOM 977 C CA . ARG A 1 129 ? 19.581 -11.819 4.194 1.00 73.06 129 ARG A CA 1
ATOM 978 C C . ARG A 1 129 ? 20.953 -11.303 4.615 1.00 73.06 129 ARG A C 1
ATOM 980 O O . ARG A 1 129 ? 21.115 -10.882 5.761 1.00 73.06 129 ARG A O 1
ATOM 987 N N . ASP A 1 130 ? 21.941 -11.370 3.725 1.00 70.62 130 ASP A N 1
ATOM 988 C CA . ASP A 1 130 ? 23.351 -11.093 4.028 1.00 70.62 130 ASP A CA 1
ATOM 989 C C . ASP A 1 130 ? 23.925 -9.822 3.358 1.00 70.62 130 ASP A C 1
ATOM 991 O O . ASP A 1 130 ? 25.143 -9.652 3.286 1.00 70.62 130 ASP A O 1
ATOM 995 N N . ASP A 1 131 ? 23.047 -8.917 2.904 1.00 72.19 131 ASP A N 1
ATOM 996 C CA . ASP A 1 131 ? 23.358 -7.701 2.125 1.00 72.19 131 ASP A CA 1
ATOM 997 C C . ASP A 1 131 ? 24.083 -7.934 0.795 1.00 72.19 131 ASP A C 1
ATOM 999 O O . ASP A 1 131 ? 24.524 -6.975 0.157 1.00 72.19 131 ASP A O 1
ATOM 1003 N N . THR A 1 132 ? 24.193 -9.182 0.343 1.00 82.81 132 THR A N 1
ATOM 1004 C CA . THR A 1 132 ? 24.806 -9.534 -0.937 1.00 82.81 132 THR A CA 1
ATOM 1005 C C . THR A 1 132 ? 23.752 -10.169 -1.840 1.00 82.81 132 THR A C 1
ATOM 1007 O O . THR A 1 132 ? 23.811 -11.369 -2.089 1.00 82.81 132 THR A O 1
ATOM 1010 N N . PRO A 1 133 ? 22.781 -9.381 -2.339 1.00 82.69 133 PRO A N 1
ATOM 1011 C CA . PRO A 1 133 ? 21.610 -9.926 -3.006 1.00 82.69 133 PRO A CA 1
ATOM 1012 C C . PRO A 1 133 ? 21.982 -10.825 -4.186 1.00 82.69 133 PRO A C 1
ATOM 1014 O O . PRO A 1 133 ? 22.764 -10.448 -5.065 1.00 82.69 133 PRO A O 1
ATOM 1017 N N . SER A 1 134 ? 21.380 -12.009 -4.210 1.00 90.38 134 SER A N 1
ATOM 1018 C CA . SER A 1 134 ? 21.425 -12.949 -5.325 1.00 90.38 134 SER A CA 1
ATOM 1019 C C . SER A 1 134 ? 20.474 -12.551 -6.460 1.00 90.38 134 SER A C 1
ATOM 1021 O O . SER A 1 134 ? 20.704 -12.942 -7.608 1.00 90.38 134 SER A O 1
ATOM 1023 N N . ALA A 1 135 ? 19.458 -11.740 -6.144 1.00 93.25 135 ALA A N 1
ATOM 1024 C CA . ALA A 1 135 ? 18.586 -11.053 -7.089 1.00 93.25 135 ALA A CA 1
ATOM 1025 C C . ALA A 1 135 ? 18.396 -9.580 -6.692 1.00 93.25 135 ALA A C 1
ATOM 1027 O O . ALA A 1 135 ? 18.202 -9.252 -5.521 1.00 93.25 135 ALA A O 1
ATOM 1028 N N . VAL A 1 136 ? 18.450 -8.681 -7.672 1.00 95.00 136 VAL A N 1
ATOM 1029 C CA . VAL A 1 136 ? 18.277 -7.233 -7.475 1.00 95.00 136 VAL A CA 1
ATOM 1030 C C . VAL A 1 136 ? 16.941 -6.756 -8.035 1.00 95.00 136 VAL A C 1
ATOM 1032 O O . VAL A 1 136 ? 16.283 -7.451 -8.809 1.00 95.00 136 VAL A O 1
ATOM 1035 N N . LEU A 1 137 ? 16.538 -5.531 -7.688 1.00 94.75 137 LEU A N 1
ATOM 1036 C CA . LEU A 1 137 ? 15.248 -4.974 -8.100 1.00 94.75 137 LEU A CA 1
ATOM 1037 C C . LEU A 1 137 ? 15.035 -5.046 -9.618 1.00 94.75 137 LEU A C 1
ATOM 1039 O O . LEU A 1 137 ? 13.955 -5.435 -10.053 1.00 94.75 137 LEU A O 1
ATOM 1043 N N . SER A 1 138 ? 16.061 -4.714 -10.405 1.00 95.81 138 SER A N 1
ATOM 1044 C CA . SER A 1 138 ? 16.002 -4.705 -11.876 1.00 95.81 138 SER A CA 1
ATOM 1045 C C . SER A 1 138 ? 16.044 -6.083 -12.553 1.00 95.81 138 SER A C 1
ATOM 1047 O O . SER A 1 138 ? 15.885 -6.152 -13.773 1.00 95.81 138 SER A O 1
ATOM 1049 N N . ASP A 1 139 ? 16.191 -7.180 -11.799 1.00 96.94 139 ASP A N 1
ATOM 1050 C CA . ASP A 1 139 ? 16.013 -8.538 -12.338 1.00 96.94 139 ASP A CA 1
ATOM 1051 C C . ASP A 1 139 ? 14.530 -8.869 -12.600 1.00 96.94 139 ASP A C 1
ATOM 1053 O O . ASP A 1 139 ? 14.211 -9.831 -13.309 1.00 96.94 139 ASP A O 1
ATOM 1057 N N . PHE A 1 140 ? 13.616 -8.055 -12.062 1.00 97.50 140 PHE A N 1
ATOM 1058 C CA . PHE A 1 140 ? 12.171 -8.202 -12.195 1.00 97.50 140 PHE A CA 1
ATOM 1059 C C . PHE A 1 140 ? 11.536 -6.969 -12.840 1.00 97.50 140 PHE A C 1
ATOM 1061 O O . PHE A 1 140 ? 12.010 -5.840 -12.708 1.00 97.50 140 PHE A O 1
ATOM 1068 N N . THR A 1 141 ? 10.395 -7.183 -13.492 1.00 97.00 141 THR A N 1
ATOM 1069 C CA . THR A 1 141 ? 9.460 -6.097 -13.809 1.00 97.00 141 THR A CA 1
ATOM 1070 C C . THR A 1 141 ? 8.341 -6.070 -12.790 1.00 97.00 141 THR A C 1
ATOM 1072 O O . THR A 1 141 ? 7.931 -7.126 -12.305 1.00 97.00 141 THR A O 1
ATOM 1075 N N . TYR A 1 142 ? 7.818 -4.887 -12.498 1.00 96.50 142 TYR A N 1
ATOM 1076 C CA . TYR A 1 142 ? 6.741 -4.730 -11.528 1.00 96.50 142 TYR A CA 1
ATOM 1077 C C . TYR A 1 142 ? 5.525 -4.119 -12.200 1.00 96.50 142 TYR A C 1
ATOM 1079 O O . TYR A 1 142 ? 5.637 -3.408 -13.193 1.00 96.50 142 TYR A O 1
ATOM 1087 N N . GLU A 1 143 ? 4.353 -4.397 -11.655 1.00 96.25 143 GLU A N 1
ATOM 1088 C CA . GLU A 1 143 ? 3.115 -3.749 -12.057 1.00 96.25 143 GLU A CA 1
ATOM 1089 C C . GLU A 1 143 ? 2.401 -3.292 -10.796 1.00 96.25 143 GLU A C 1
ATOM 1091 O O . GLU A 1 143 ? 1.967 -4.124 -10.002 1.00 96.25 143 GLU A O 1
ATOM 1096 N N . MET A 1 144 ? 2.295 -1.979 -10.612 1.00 93.62 144 MET A N 1
ATOM 1097 C CA . MET A 1 144 ? 1.304 -1.401 -9.720 1.00 93.62 144 MET A CA 1
ATOM 1098 C C . MET A 1 144 ? 0.043 -1.148 -10.524 1.00 93.62 144 MET A C 1
ATOM 1100 O O . MET A 1 144 ? 0.104 -0.572 -11.616 1.00 93.62 144 MET A O 1
ATOM 1104 N N . ALA A 1 145 ? -1.089 -1.555 -9.971 1.00 93.12 145 ALA A N 1
ATOM 1105 C CA . ALA A 1 145 ? -2.380 -1.215 -10.518 1.00 93.12 145 ALA A CA 1
ATOM 1106 C C . ALA A 1 145 ? -3.253 -0.546 -9.469 1.00 93.12 145 ALA A C 1
ATOM 1108 O O . ALA A 1 145 ? -3.278 -0.979 -8.319 1.00 93.12 145 ALA A O 1
ATOM 1109 N N . VAL A 1 146 ? -3.959 0.497 -9.889 1.00 91.56 146 VAL A N 1
ATOM 1110 C CA . VAL A 1 146 ? -4.925 1.229 -9.069 1.00 91.56 146 VAL A CA 1
ATOM 1111 C C . VAL A 1 146 ? -6.239 1.267 -9.833 1.00 91.56 146 VAL A C 1
ATOM 1113 O O . VAL A 1 146 ? -6.261 1.747 -10.973 1.00 91.56 146 VAL A O 1
ATOM 1116 N N . ASP A 1 147 ? -7.301 0.741 -9.225 1.00 89.62 147 ASP A N 1
ATOM 1117 C CA . ASP A 1 147 ? -8.659 0.977 -9.696 1.00 89.62 147 ASP A CA 1
ATOM 1118 C C . ASP A 1 147 ? -9.020 2.429 -9.387 1.00 89.62 147 ASP A C 1
ATOM 1120 O O . ASP A 1 147 ? -8.976 2.873 -8.236 1.00 89.62 147 ASP A O 1
ATOM 1124 N N . PHE A 1 148 ? -9.286 3.196 -10.439 1.00 85.56 148 PHE A N 1
ATOM 1125 C CA . PHE A 1 148 ? -9.625 4.613 -10.328 1.00 85.56 148 PHE A CA 1
ATOM 1126 C C . PHE A 1 148 ? -11.141 4.849 -10.394 1.00 85.56 148 PHE A C 1
ATOM 1128 O O . PHE A 1 148 ? -11.587 5.995 -10.386 1.00 85.56 148 PHE A O 1
ATOM 1135 N N . ASP A 1 149 ? -11.944 3.789 -10.468 1.00 83.00 149 ASP A N 1
ATOM 1136 C CA . ASP A 1 149 ? -13.390 3.865 -10.316 1.00 83.00 149 ASP A CA 1
ATOM 1137 C C . ASP A 1 149 ? -13.777 3.365 -8.913 1.00 83.00 149 ASP A C 1
ATOM 1139 O O . ASP A 1 149 ? -13.587 2.194 -8.608 1.00 83.00 149 ASP A O 1
ATOM 1143 N N . PRO A 1 150 ? -14.336 4.221 -8.040 1.00 76.56 150 PRO A N 1
ATOM 1144 C CA . PRO A 1 150 ? -14.732 3.828 -6.685 1.00 76.56 150 PRO A CA 1
ATOM 1145 C C . PRO A 1 150 ? -15.901 2.825 -6.617 1.00 76.56 150 PRO A C 1
ATOM 1147 O O . PRO A 1 150 ? -16.329 2.434 -5.521 1.00 76.56 150 PRO A O 1
ATOM 1150 N N . SER A 1 151 ? -16.499 2.476 -7.759 1.00 72.75 151 SER A N 1
ATOM 1151 C CA . SER A 1 151 ? -17.644 1.575 -7.850 1.00 72.75 151 SER A CA 1
ATOM 1152 C C . SER A 1 151 ? -17.227 0.117 -7.661 1.00 72.75 151 SER A C 1
ATOM 1154 O O . SER A 1 151 ? -16.283 -0.373 -8.261 1.00 72.75 151 SER A O 1
ATOM 1156 N N . ALA A 1 152 ? -17.993 -0.646 -6.882 1.00 58.00 152 ALA A N 1
ATOM 1157 C CA . ALA A 1 152 ? -17.665 -2.052 -6.657 1.00 58.00 152 ALA A CA 1
ATOM 1158 C C . ALA A 1 152 ? -17.714 -2.885 -7.958 1.00 58.00 152 ALA A C 1
ATOM 1160 O O . ALA A 1 152 ? -18.758 -2.964 -8.615 1.00 58.00 152 ALA A O 1
ATOM 1161 N N . GLY A 1 153 ? -16.618 -3.588 -8.263 1.00 55.19 153 GLY A N 1
ATOM 1162 C CA . GLY A 1 153 ? -16.544 -4.577 -9.344 1.00 55.19 153 GLY A CA 1
ATOM 1163 C C . GLY A 1 153 ? -16.320 -3.998 -10.742 1.00 55.19 153 GLY A C 1
ATOM 1164 O O . GLY A 1 153 ? -16.674 -4.649 -11.729 1.00 55.19 153 GLY A O 1
ATOM 1165 N N . THR A 1 154 ? -15.780 -2.785 -10.841 1.00 65.81 154 THR A N 1
ATOM 1166 C CA . THR A 1 154 ? -15.296 -2.210 -12.098 1.00 65.81 154 THR A CA 1
ATOM 1167 C C . THR A 1 154 ? -13.843 -2.605 -12.355 1.00 65.81 154 THR A C 1
ATOM 1169 O O . THR A 1 154 ? -13.058 -2.737 -11.434 1.00 65.81 154 THR A O 1
ATOM 1172 N N . ASP A 1 155 ? -13.477 -2.826 -13.620 1.00 67.38 155 ASP A N 1
ATOM 1173 C CA . ASP A 1 155 ? -12.102 -3.173 -14.019 1.00 67.38 155 ASP A CA 1
ATOM 1174 C C . ASP A 1 155 ? -11.408 -1.968 -14.678 1.00 67.38 155 ASP A C 1
ATOM 1176 O O . ASP A 1 155 ? -10.863 -2.057 -15.786 1.00 67.38 155 ASP A O 1
ATOM 1180 N N . ASN A 1 156 ? -11.457 -0.810 -14.017 1.00 84.88 156 ASN A N 1
ATOM 1181 C CA . ASN A 1 156 ? -10.904 0.442 -14.524 1.00 84.88 156 ASN A CA 1
ATOM 1182 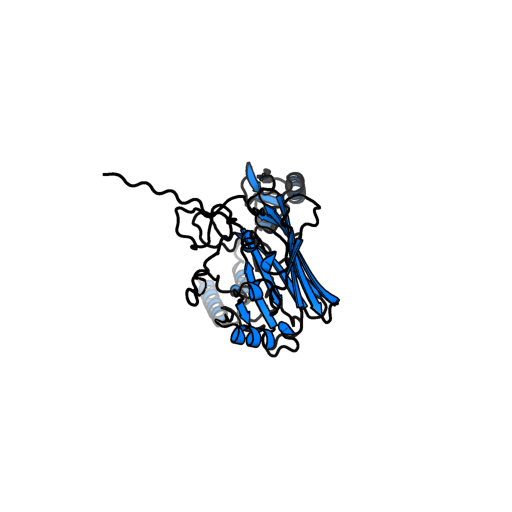C C . ASN A 1 156 ? -9.529 0.693 -13.905 1.00 84.88 156 ASN A C 1
ATOM 1184 O O . ASN A 1 156 ? -9.356 1.461 -12.971 1.00 84.88 156 ASN A O 1
ATOM 1188 N N . TRP A 1 157 ? -8.515 0.042 -14.468 1.00 90.50 157 TRP A N 1
ATOM 1189 C CA . TRP A 1 157 ? -7.172 0.046 -13.898 1.00 90.50 157 TRP A CA 1
ATOM 1190 C C . TRP A 1 157 ? -6.230 1.008 -14.622 1.00 90.50 157 TRP A C 1
ATOM 1192 O O . TRP A 1 157 ? -6.015 0.873 -15.830 1.00 90.50 157 TRP A O 1
ATOM 1202 N N . LEU A 1 158 ? -5.555 1.886 -13.876 1.00 91.56 158 LEU A N 1
ATOM 1203 C CA . LEU A 1 158 ? -4.233 2.355 -14.294 1.00 91.56 158 LEU A CA 1
ATOM 1204 C C . LEU A 1 158 ? -3.216 1.289 -13.899 1.00 91.56 158 LEU A C 1
ATOM 1206 O O . LEU A 1 158 ? -3.142 0.935 -12.730 1.00 91.56 158 LEU A O 1
ATOM 1210 N N . LYS A 1 159 ? -2.411 0.819 -14.856 1.00 93.12 159 LYS A N 1
ATOM 1211 C CA . LYS A 1 159 ? -1.330 -0.150 -14.632 1.00 93.12 159 LYS A CA 1
ATOM 1212 C C . LYS A 1 159 ? -0.010 0.416 -15.114 1.00 93.12 159 LYS A C 1
ATOM 1214 O O . LYS A 1 159 ? 0.056 0.938 -16.228 1.00 93.12 159 LYS A O 1
ATOM 1219 N N . PHE A 1 160 ? 1.030 0.309 -14.302 1.00 92.00 160 PHE A N 1
ATOM 1220 C CA . PHE A 1 160 ? 2.353 0.811 -14.654 1.00 92.00 160 PHE A CA 1
ATOM 1221 C C . PHE A 1 160 ? 3.453 0.095 -13.877 1.00 92.00 160 PHE A C 1
ATOM 1223 O O . PHE A 1 160 ? 3.245 -0.371 -12.759 1.00 92.00 160 PHE A O 1
ATOM 1230 N N . ASP A 1 161 ? 4.650 0.048 -14.460 1.00 93.38 161 ASP A N 1
ATOM 1231 C CA . ASP A 1 161 ? 5.849 -0.314 -13.707 1.00 93.38 161 ASP A CA 1
ATOM 1232 C C . ASP A 1 161 ? 6.271 0.880 -12.847 1.00 93.38 161 ASP A C 1
ATOM 1234 O O . ASP A 1 161 ? 6.361 2.007 -13.342 1.00 93.38 161 ASP A O 1
ATOM 1238 N N . LEU A 1 162 ? 6.471 0.646 -11.553 1.00 89.75 162 LEU A N 1
ATOM 1239 C CA . LEU A 1 162 ? 6.857 1.686 -10.605 1.00 89.75 162 LEU A CA 1
ATOM 1240 C C . LEU A 1 162 ? 8.384 1.794 -10.430 1.00 89.75 162 LEU A C 1
ATOM 1242 O O . LEU A 1 162 ? 8.857 2.856 -10.047 1.00 89.75 162 LEU A O 1
ATOM 1246 N N . ILE A 1 163 ? 9.153 0.741 -10.744 1.00 91.69 163 ILE A N 1
ATOM 1247 C CA . ILE A 1 163 ? 10.603 0.672 -10.496 1.00 91.69 163 ILE A CA 1
ATOM 1248 C C . ILE A 1 163 ? 11.403 0.890 -11.779 1.00 91.69 163 ILE A C 1
ATOM 1250 O O . ILE A 1 163 ? 12.384 1.626 -11.795 1.00 91.69 163 ILE A O 1
ATOM 1254 N N . ASN A 1 164 ? 11.041 0.223 -12.872 1.00 92.12 164 ASN A N 1
ATOM 1255 C CA . ASN A 1 164 ? 11.934 0.121 -14.023 1.00 92.12 164 ASN A CA 1
ATOM 1256 C C . ASN A 1 164 ? 11.850 1.323 -14.967 1.00 92.12 164 ASN A C 1
ATOM 1258 O O . ASN A 1 164 ? 10.865 2.056 -15.017 1.00 92.12 164 ASN A O 1
ATOM 1262 N N . GLY A 1 165 ? 12.878 1.477 -15.808 1.00 83.81 165 GLY A N 1
ATOM 1263 C CA . GLY A 1 165 ? 13.063 2.644 -16.679 1.00 83.81 165 GLY A CA 1
ATOM 1264 C C . GLY A 1 165 ? 11.995 2.901 -17.752 1.00 83.81 165 GLY A C 1
ATOM 1265 O O . GLY A 1 165 ? 12.019 3.936 -18.407 1.00 83.81 165 GLY A O 1
ATOM 1266 N N . ASN A 1 166 ? 11.049 1.983 -17.944 1.00 81.69 166 ASN A N 1
ATOM 1267 C CA . ASN A 1 166 ? 9.908 2.179 -18.847 1.00 81.69 166 ASN A CA 1
ATOM 1268 C C . ASN A 1 166 ? 8.620 2.568 -18.098 1.00 81.69 166 ASN A C 1
ATOM 1270 O O . ASN A 1 166 ? 7.587 2.805 -18.727 1.00 81.69 166 ASN A O 1
ATOM 1274 N N . GLY A 1 167 ? 8.688 2.614 -16.768 1.00 82.81 167 GLY A N 1
ATOM 1275 C CA . GLY A 1 167 ? 7.593 2.876 -15.852 1.00 82.81 167 GLY A CA 1
ATOM 1276 C C . GLY A 1 167 ? 7.099 4.319 -15.839 1.00 82.81 167 GLY A C 1
ATOM 1277 O O . GLY A 1 167 ? 7.789 5.234 -16.290 1.00 82.81 167 GLY A O 1
ATOM 1278 N N . LEU A 1 168 ? 5.902 4.537 -15.287 1.00 83.06 168 LEU A N 1
ATOM 1279 C CA . LEU A 1 168 ? 5.246 5.851 -15.279 1.00 83.06 168 LEU A CA 1
ATOM 1280 C C . LEU A 1 168 ? 6.097 6.912 -14.568 1.00 83.06 168 LEU A C 1
ATOM 1282 O O . LEU A 1 168 ? 6.319 7.985 -15.120 1.00 83.06 168 LEU A O 1
ATOM 1286 N N . PHE A 1 169 ? 6.641 6.604 -13.388 1.00 80.94 169 PHE A N 1
ATOM 1287 C CA . PHE A 1 169 ? 7.481 7.549 -12.641 1.00 80.94 169 PHE A CA 1
ATOM 1288 C C . PHE A 1 169 ? 8.759 7.928 -13.385 1.00 80.94 169 PHE A C 1
ATOM 1290 O O . PHE A 1 169 ? 9.204 9.073 -13.313 1.00 80.94 169 PHE A O 1
ATOM 1297 N N . PHE A 1 170 ? 9.314 7.002 -14.167 1.00 82.75 170 PHE A N 1
ATOM 1298 C CA . PHE A 1 170 ? 10.458 7.293 -15.019 1.00 82.75 170 PHE A CA 1
ATOM 1299 C C . PHE A 1 170 ? 10.072 8.214 -16.181 1.00 82.75 170 PHE A C 1
ATOM 1301 O O . PHE A 1 170 ? 10.777 9.182 -16.463 1.00 82.75 170 PHE A O 1
ATOM 1308 N N . GLN A 1 171 ? 8.928 7.961 -16.825 1.00 83.12 171 GLN A N 1
ATOM 1309 C CA . GLN A 1 171 ? 8.413 8.804 -17.909 1.00 83.12 171 GLN A CA 1
ATOM 1310 C C . GLN A 1 171 ? 8.038 10.216 -17.437 1.00 83.12 171 GLN A C 1
ATOM 1312 O O . GLN A 1 171 ? 8.202 11.178 -18.187 1.00 83.12 171 GLN A O 1
ATOM 1317 N N . LEU A 1 172 ? 7.595 10.344 -16.185 1.00 80.31 172 LEU A N 1
ATOM 1318 C CA . LEU A 1 172 ? 7.330 11.619 -15.519 1.00 80.31 172 LEU A CA 1
ATOM 1319 C C . LEU A 1 172 ? 8.593 12.268 -14.918 1.00 80.31 172 LEU A C 1
ATOM 1321 O O . LEU A 1 172 ? 8.505 13.363 -14.370 1.00 80.31 172 LEU A O 1
ATOM 1325 N N . ALA A 1 173 ? 9.762 11.625 -15.034 1.00 80.19 173 ALA A N 1
ATOM 1326 C CA . ALA A 1 173 ? 11.040 12.070 -14.469 1.00 80.19 173 ALA A CA 1
ATOM 1327 C C . ALA A 1 173 ? 11.007 12.327 -12.948 1.00 80.19 173 ALA A C 1
ATOM 1329 O O . ALA A 1 173 ? 11.725 13.188 -12.440 1.00 80.19 173 ALA A O 1
ATOM 1330 N N . VAL A 1 174 ? 10.201 11.549 -12.225 1.00 76.06 174 VAL A N 1
ATOM 1331 C CA . VAL A 1 174 ? 10.033 11.611 -10.765 1.00 76.06 174 VAL A CA 1
ATOM 1332 C C . VAL A 1 174 ? 10.169 10.225 -10.114 1.00 76.06 174 VAL A C 1
ATOM 1334 O O . VAL A 1 174 ? 9.279 9.809 -9.373 1.00 76.06 174 VAL A O 1
ATOM 1337 N N . PRO A 1 175 ? 11.245 9.455 -10.383 1.00 75.75 175 PRO A N 1
ATOM 1338 C CA . PRO A 1 175 ? 11.486 8.232 -9.632 1.00 75.75 175 PRO A CA 1
ATOM 1339 C C . PRO A 1 175 ? 11.781 8.603 -8.176 1.00 75.75 175 PRO A C 1
ATOM 1341 O O . PRO A 1 175 ? 12.857 9.096 -7.848 1.00 75.75 175 PRO A O 1
ATOM 1344 N N . ASP A 1 176 ? 10.805 8.366 -7.314 1.00 74.06 176 ASP A N 1
ATOM 1345 C CA . ASP A 1 176 ? 10.873 8.665 -5.892 1.00 74.06 176 ASP A CA 1
ATOM 1346 C C . ASP A 1 176 ? 10.795 7.343 -5.138 1.00 74.06 176 ASP A C 1
ATOM 1348 O O . ASP A 1 176 ? 9.742 6.721 -5.063 1.00 74.06 176 ASP A O 1
ATOM 1352 N N . HIS A 1 177 ? 11.936 6.822 -4.704 1.00 82.75 177 HIS A N 1
ATOM 1353 C CA . HIS A 1 177 ? 11.988 5.581 -3.942 1.00 82.75 177 HIS A CA 1
ATOM 1354 C C . HIS A 1 177 ? 13.092 5.682 -2.911 1.00 82.75 177 HIS A C 1
ATOM 1356 O O . HIS A 1 177 ? 14.206 6.113 -3.220 1.00 82.75 177 HIS A O 1
ATOM 1362 N N . ALA A 1 178 ? 12.805 5.174 -1.723 1.00 81.00 178 ALA A N 1
ATOM 1363 C CA . ALA A 1 178 ? 13.838 4.779 -0.792 1.00 81.00 178 ALA A CA 1
ATOM 1364 C C . ALA A 1 178 ? 14.314 3.369 -1.166 1.00 81.00 178 ALA A C 1
ATOM 1366 O O . ALA A 1 178 ? 13.525 2.419 -1.179 1.00 81.00 178 ALA A O 1
ATOM 1367 N N . LEU A 1 179 ? 15.600 3.243 -1.483 1.00 85.19 179 LEU A N 1
ATOM 1368 C CA . LEU A 1 179 ? 16.236 2.002 -1.927 1.00 85.19 179 LEU A CA 1
ATOM 1369 C C . LEU A 1 179 ? 17.221 1.485 -0.871 1.00 85.19 179 LEU A C 1
ATOM 1371 O O . LEU A 1 179 ? 17.735 2.260 -0.062 1.00 85.19 179 LEU A O 1
ATOM 1375 N N . GLY A 1 180 ? 17.526 0.190 -0.864 1.00 84.31 180 GLY A N 1
ATOM 1376 C CA . GLY A 1 180 ? 18.545 -0.329 0.049 1.00 84.31 180 GLY A CA 1
ATOM 1377 C C . GLY A 1 180 ? 18.806 -1.826 -0.031 1.00 84.31 180 GLY A C 1
ATOM 1378 O O . GLY A 1 180 ? 18.241 -2.541 -0.860 1.00 84.31 180 GLY A O 1
ATOM 1379 N N . PHE A 1 181 ? 19.680 -2.282 0.865 1.00 81.00 181 PHE A N 1
ATOM 1380 C CA . PHE A 1 181 ? 19.901 -3.698 1.155 1.00 81.00 181 PHE A CA 1
ATOM 1381 C C . PHE A 1 181 ? 19.072 -4.155 2.355 1.00 81.00 181 PHE A C 1
ATOM 1383 O O . PHE A 1 181 ? 18.559 -3.343 3.125 1.00 81.00 181 PHE A O 1
ATOM 1390 N N . TYR A 1 182 ? 18.991 -5.468 2.537 1.00 70.12 182 TYR A N 1
ATOM 1391 C CA . TYR A 1 182 ? 18.202 -6.105 3.585 1.00 70.12 182 TYR A CA 1
ATOM 1392 C C . TYR A 1 182 ? 18.516 -5.621 5.016 1.00 70.12 182 TYR A C 1
ATOM 1394 O O . TYR A 1 182 ? 17.606 -5.330 5.792 1.00 70.12 182 TYR A O 1
ATOM 1402 N N . SER A 1 183 ? 19.792 -5.522 5.392 1.00 64.88 183 SER A N 1
ATOM 1403 C CA . SER A 1 183 ? 20.227 -5.079 6.724 1.00 64.88 183 SER A CA 1
ATOM 1404 C C . SER A 1 183 ? 20.385 -3.561 6.830 1.00 64.88 183 SER A C 1
ATOM 1406 O O . SER A 1 183 ? 20.523 -3.018 7.933 1.00 64.88 183 SER A O 1
ATOM 1408 N N . GLN A 1 184 ? 20.328 -2.856 5.698 1.00 65.25 184 GLN A N 1
ATOM 1409 C CA . GLN A 1 184 ? 20.466 -1.413 5.658 1.00 65.25 184 GLN A CA 1
ATOM 1410 C C . GLN A 1 184 ? 19.167 -0.756 6.145 1.00 65.25 184 GLN A C 1
ATOM 1412 O O . GLN A 1 184 ? 18.248 -0.467 5.384 1.00 65.25 184 GLN A O 1
ATOM 1417 N N . GLN A 1 185 ? 19.087 -0.540 7.460 1.00 53.59 185 GLN A N 1
ATOM 1418 C CA . GLN A 1 185 ? 17.976 0.167 8.087 1.00 53.59 185 GLN A CA 1
ATOM 1419 C C . GLN A 1 185 ? 18.147 1.690 8.001 1.00 53.59 185 GLN A C 1
ATOM 1421 O O . GLN A 1 185 ? 19.258 2.202 8.091 1.00 53.59 185 GLN A O 1
ATOM 1426 N N . SER A 1 186 ? 16.999 2.356 7.860 1.00 55.38 186 SER A N 1
ATOM 1427 C CA . SER A 1 186 ? 16.686 3.790 7.950 1.00 55.38 186 SER A CA 1
ATOM 1428 C C . SER A 1 186 ? 17.817 4.833 8.103 1.00 55.38 186 SER A C 1
ATOM 1430 O O . SER A 1 186 ? 18.594 4.758 9.060 1.00 55.38 186 SER A O 1
ATOM 1432 N N . PRO A 1 187 ? 17.800 5.919 7.301 1.00 56.31 187 PRO A N 1
ATOM 1433 C CA . PRO A 1 187 ? 16.963 6.123 6.117 1.00 56.31 187 PRO A CA 1
ATOM 1434 C C . PRO A 1 187 ? 17.460 5.261 4.946 1.00 56.31 187 PRO A C 1
ATOM 1436 O O . PRO A 1 187 ? 18.640 4.909 4.872 1.00 56.31 187 PRO A O 1
ATOM 1439 N N . GLY A 1 188 ? 16.555 4.911 4.029 1.00 64.19 188 GLY A N 1
ATOM 1440 C CA . GLY A 1 188 ? 16.949 4.314 2.751 1.00 64.19 188 GLY A CA 1
ATOM 1441 C C . GLY A 1 188 ? 17.789 5.284 1.909 1.00 64.19 188 GLY A C 1
ATOM 1442 O O . GLY A 1 188 ? 17.881 6.478 2.197 1.00 64.19 188 GLY A O 1
ATOM 1443 N N . ILE A 1 189 ? 18.415 4.774 0.854 1.00 74.44 189 ILE A N 1
ATOM 1444 C CA . ILE A 1 189 ? 19.149 5.581 -0.120 1.00 74.44 189 ILE A CA 1
ATOM 1445 C C . ILE A 1 189 ? 18.149 6.200 -1.097 1.00 74.44 189 ILE A C 1
ATOM 1447 O O . ILE A 1 189 ? 17.398 5.486 -1.756 1.00 74.44 189 ILE A O 1
ATOM 1451 N N . VAL A 1 190 ? 18.197 7.526 -1.226 1.00 75.19 190 VAL A N 1
ATOM 1452 C CA . VAL A 1 190 ? 17.459 8.288 -2.241 1.00 75.19 190 VAL A CA 1
ATOM 1453 C C . VAL A 1 190 ? 18.455 8.830 -3.259 1.00 75.19 190 VAL A C 1
ATOM 1455 O O . VAL A 1 190 ? 19.483 9.413 -2.905 1.00 75.19 190 VAL A O 1
ATOM 1458 N N . THR A 1 191 ? 18.166 8.630 -4.540 1.00 80.06 191 THR A N 1
ATOM 1459 C CA . THR A 1 191 ? 19.020 9.082 -5.644 1.00 80.06 191 THR A CA 1
ATOM 1460 C C . THR A 1 191 ? 18.496 10.382 -6.235 1.00 80.06 191 THR A C 1
ATOM 1462 O O . THR A 1 191 ? 17.297 10.527 -6.442 1.00 80.06 191 THR A O 1
ATOM 1465 N N . THR A 1 192 ? 19.385 11.314 -6.575 1.00 77.38 192 THR A N 1
ATOM 1466 C CA . THR A 1 192 ? 19.003 12.627 -7.130 1.00 77.38 192 THR A CA 1
ATOM 1467 C C . THR A 1 192 ? 19.107 12.701 -8.652 1.00 77.38 192 THR A C 1
ATOM 1469 O O . THR A 1 192 ? 18.727 13.710 -9.248 1.00 77.38 192 THR A O 1
ATOM 1472 N N . THR A 1 193 ? 19.631 11.654 -9.298 1.00 82.81 193 THR A N 1
ATOM 1473 C CA . THR A 1 193 ? 19.764 11.582 -10.754 1.00 82.81 193 THR A CA 1
ATOM 1474 C C . THR A 1 193 ? 19.278 10.245 -11.297 1.00 82.81 193 THR A C 1
ATOM 1476 O O . THR A 1 193 ? 19.346 9.210 -10.636 1.00 82.81 193 THR A O 1
ATOM 1479 N N . LEU A 1 194 ? 18.819 10.267 -12.547 1.00 83.00 194 LEU A N 1
ATOM 1480 C CA . LEU A 1 194 ? 18.332 9.082 -13.245 1.00 83.00 194 LEU A CA 1
ATOM 1481 C C . LEU A 1 194 ? 19.404 7.987 -13.416 1.00 83.00 194 LEU A C 1
ATOM 1483 O O . LEU A 1 194 ? 19.091 6.823 -13.177 1.00 83.00 194 LEU A O 1
ATOM 1487 N N . PRO A 1 195 ? 20.665 8.304 -13.789 1.00 87.50 195 PRO A N 1
ATOM 1488 C CA . PRO A 1 195 ? 21.717 7.290 -13.838 1.00 87.50 195 PRO A CA 1
ATOM 1489 C C . PRO A 1 195 ? 22.000 6.645 -12.478 1.00 87.50 195 PRO A C 1
ATOM 1491 O O . PRO A 1 195 ? 22.201 5.433 -12.422 1.00 87.50 195 PRO A O 1
ATOM 1494 N N . ASP A 1 196 ? 21.980 7.428 -11.394 1.00 88.25 196 ASP A N 1
ATOM 1495 C CA . ASP A 1 196 ? 22.200 6.900 -10.045 1.00 88.25 196 ASP A CA 1
ATOM 1496 C C . ASP A 1 196 ? 21.058 5.971 -9.629 1.00 88.25 196 ASP A C 1
ATOM 1498 O O . ASP A 1 196 ? 21.314 4.900 -9.084 1.00 88.25 196 ASP A O 1
ATOM 1502 N N . TYR A 1 197 ? 19.814 6.338 -9.953 1.00 88.50 197 TYR A N 1
ATOM 1503 C CA . TYR A 1 197 ? 18.643 5.493 -9.729 1.00 88.50 197 TYR A CA 1
ATOM 1504 C C . TYR A 1 197 ? 18.768 4.151 -10.462 1.00 88.50 197 TYR A C 1
ATOM 1506 O O . TYR A 1 197 ? 18.632 3.092 -9.852 1.00 88.50 197 TYR A O 1
ATOM 1514 N N . MET A 1 198 ? 19.115 4.179 -11.755 1.00 89.25 198 MET A N 1
ATOM 1515 C CA . MET A 1 198 ? 19.307 2.961 -12.555 1.00 89.25 198 MET A CA 1
ATOM 1516 C C . MET A 1 198 ? 20.430 2.072 -12.008 1.00 89.25 198 MET A C 1
ATOM 1518 O O . MET A 1 198 ? 20.317 0.849 -12.027 1.00 89.25 198 MET A O 1
ATOM 1522 N N . ASN A 1 199 ? 21.506 2.671 -11.494 1.00 92.12 199 ASN A N 1
ATOM 1523 C CA . ASN A 1 199 ? 22.571 1.927 -10.828 1.00 92.12 199 ASN A CA 1
ATOM 1524 C C . ASN A 1 199 ? 22.104 1.332 -9.486 1.00 92.12 199 ASN A C 1
ATOM 1526 O O . ASN A 1 199 ? 22.468 0.207 -9.148 1.00 92.12 199 ASN A O 1
ATOM 1530 N N . ALA A 1 200 ? 21.282 2.060 -8.731 1.00 90.38 200 ALA A N 1
ATOM 1531 C CA . ALA A 1 200 ? 20.762 1.603 -7.449 1.00 90.38 200 ALA A CA 1
ATOM 1532 C C . ALA A 1 200 ? 19.833 0.392 -7.620 1.00 90.38 200 ALA A C 1
ATOM 1534 O O . ALA A 1 200 ? 20.062 -0.632 -6.987 1.00 90.38 200 ALA A O 1
ATOM 1535 N N . ILE A 1 201 ? 18.875 0.423 -8.552 1.00 92.94 201 ILE A N 1
ATOM 1536 C CA . ILE A 1 201 ? 18.001 -0.740 -8.817 1.00 92.94 201 ILE A CA 1
ATOM 1537 C C . ILE A 1 201 ? 18.750 -1.936 -9.443 1.00 92.94 201 ILE A C 1
ATOM 1539 O O . ILE A 1 201 ? 18.273 -3.069 -9.401 1.00 92.94 201 ILE A O 1
ATOM 1543 N N . GLY A 1 202 ? 19.935 -1.694 -10.014 1.00 94.81 202 GLY A N 1
ATOM 1544 C CA . GLY A 1 202 ? 20.868 -2.717 -10.503 1.00 94.81 202 GLY A CA 1
ATOM 1545 C C . GLY A 1 202 ? 21.752 -3.347 -9.427 1.00 94.81 202 GLY A C 1
ATOM 1546 O O . GLY A 1 202 ? 22.535 -4.241 -9.735 1.00 94.81 202 GLY A O 1
ATOM 1547 N N . THR A 1 203 ? 21.674 -2.869 -8.184 1.00 92.94 203 THR A N 1
ATOM 1548 C CA . THR A 1 203 ? 22.543 -3.317 -7.083 1.00 92.94 203 THR A CA 1
ATOM 1549 C C . THR A 1 203 ? 21.773 -3.665 -5.817 1.00 92.94 203 THR A C 1
ATOM 1551 O O . THR A 1 203 ? 22.197 -4.545 -5.081 1.00 92.94 203 THR A O 1
ATOM 1554 N N . MET A 1 204 ? 20.654 -2.994 -5.564 1.00 90.31 204 MET A N 1
ATOM 1555 C CA . MET A 1 204 ? 19.851 -3.112 -4.351 1.00 90.31 204 MET A CA 1
ATOM 1556 C C . MET A 1 204 ? 18.663 -4.046 -4.561 1.00 90.31 204 MET A C 1
ATOM 1558 O O . MET A 1 204 ? 18.142 -4.154 -5.673 1.00 90.31 204 MET A O 1
ATOM 1562 N N . ASN A 1 205 ? 18.211 -4.689 -3.483 1.00 89.81 205 ASN A N 1
ATOM 1563 C CA . ASN A 1 205 ? 17.074 -5.608 -3.502 1.00 89.81 205 ASN A CA 1
ATOM 1564 C C . ASN A 1 205 ? 15.815 -5.057 -2.822 1.00 89.81 205 ASN A C 1
ATOM 1566 O O . ASN A 1 205 ? 14.750 -5.657 -2.986 1.00 89.81 205 ASN A O 1
ATOM 1570 N N . ILE A 1 206 ? 15.914 -3.927 -2.112 1.00 87.25 206 ILE A N 1
ATOM 1571 C CA . ILE A 1 206 ? 14.804 -3.302 -1.389 1.00 87.25 206 ILE A CA 1
ATOM 1572 C C . ILE A 1 206 ? 14.374 -1.994 -2.050 1.00 87.25 206 ILE A C 1
ATOM 1574 O O . ILE A 1 206 ? 15.210 -1.127 -2.306 1.00 87.25 206 ILE A O 1
ATOM 1578 N N . ALA A 1 207 ? 13.065 -1.825 -2.248 1.00 88.06 207 ALA A N 1
ATOM 1579 C CA . ALA A 1 207 ? 12.446 -0.551 -2.615 1.00 88.06 207 ALA A CA 1
ATOM 1580 C C . ALA A 1 207 ? 11.196 -0.282 -1.774 1.00 88.06 207 ALA A C 1
ATOM 1582 O O . ALA A 1 207 ? 10.425 -1.194 -1.474 1.00 88.06 207 ALA A O 1
ATOM 1583 N N . HIS A 1 208 ? 10.973 0.979 -1.419 1.00 82.62 208 HIS A N 1
ATOM 1584 C CA . HIS A 1 208 ? 9.807 1.421 -0.663 1.00 82.62 208 HIS A CA 1
ATOM 1585 C C . HIS A 1 208 ? 9.409 2.839 -1.074 1.00 82.62 208 HIS A C 1
ATOM 1587 O O . HIS A 1 208 ? 10.276 3.689 -1.284 1.00 82.62 208 HIS A O 1
ATOM 1593 N N . ASN A 1 209 ? 8.106 3.108 -1.135 1.00 80.81 209 ASN A N 1
ATOM 1594 C CA . ASN A 1 209 ? 7.583 4.470 -1.171 1.00 80.81 209 ASN A CA 1
ATOM 1595 C C . ASN A 1 209 ? 6.167 4.527 -0.565 1.00 80.81 209 ASN A C 1
ATOM 1597 O O . ASN A 1 209 ? 5.407 3.557 -0.575 1.00 80.81 209 ASN A O 1
ATOM 1601 N N . THR A 1 210 ? 5.823 5.697 -0.035 1.00 81.31 210 THR A N 1
ATOM 1602 C CA . THR A 1 210 ? 4.453 6.168 0.139 1.00 81.31 210 THR A CA 1
ATOM 1603 C C . THR A 1 210 ? 4.056 7.031 -1.054 1.00 81.31 210 THR A C 1
ATOM 1605 O O . THR A 1 210 ? 4.514 8.163 -1.188 1.00 81.31 210 THR A O 1
ATOM 1608 N N . SER A 1 211 ? 3.102 6.566 -1.847 1.00 80.06 211 SER A N 1
ATOM 1609 C CA . SER A 1 211 ? 2.592 7.325 -2.984 1.00 80.06 211 SER A CA 1
ATOM 1610 C C . SER A 1 211 ? 1.189 7.864 -2.702 1.00 80.06 211 SER A C 1
ATOM 1612 O O . SER A 1 211 ? 0.287 7.136 -2.276 1.00 80.06 211 SER A O 1
ATOM 1614 N N . ASN A 1 212 ? 1.001 9.161 -2.951 1.00 81.25 212 ASN A N 1
ATOM 1615 C CA . ASN A 1 212 ? -0.319 9.788 -2.951 1.00 81.25 212 ASN A CA 1
ATOM 1616 C C . ASN A 1 212 ? -1.057 9.396 -4.232 1.00 81.25 212 ASN A C 1
ATOM 1618 O O . ASN A 1 212 ? -0.650 9.818 -5.304 1.00 81.25 212 ASN A O 1
ATOM 1622 N N . VAL A 1 213 ? -2.170 8.676 -4.131 1.00 82.81 213 VAL A N 1
ATOM 1623 C CA . VAL A 1 213 ? -2.941 8.225 -5.299 1.00 82.81 213 VAL A CA 1
ATOM 1624 C C . VAL A 1 213 ? -3.380 9.348 -6.245 1.00 82.81 213 VAL A C 1
ATOM 1626 O O . VAL A 1 213 ? -3.537 9.090 -7.428 1.00 82.81 213 VAL A O 1
ATOM 1629 N N . GLU A 1 214 ? -3.493 10.600 -5.794 1.00 84.38 214 GLU A N 1
ATOM 1630 C CA . GLU A 1 214 ? -3.806 11.749 -6.658 1.00 84.38 214 GLU A CA 1
ATOM 1631 C C . GLU A 1 214 ? -2.789 11.952 -7.796 1.00 84.38 214 GLU A C 1
ATOM 1633 O O . GLU A 1 214 ? -3.138 12.558 -8.805 1.00 84.38 214 GLU A O 1
ATOM 1638 N N . PHE A 1 215 ? -1.561 11.410 -7.712 1.00 78.62 215 PHE A N 1
ATOM 1639 C CA . PHE A 1 215 ? -0.611 11.495 -8.833 1.00 78.62 215 PHE A CA 1
ATOM 1640 C C . PHE A 1 215 ? -1.177 10.887 -10.130 1.00 78.62 215 PHE A C 1
ATOM 1642 O O . PHE A 1 215 ? -0.696 11.222 -11.214 1.00 78.62 215 PHE A O 1
ATOM 1649 N N . ILE A 1 216 ? -2.181 10.003 -10.038 1.00 80.50 216 ILE A N 1
ATOM 1650 C CA . ILE A 1 216 ? -2.837 9.402 -11.202 1.00 80.50 216 ILE A CA 1
ATOM 1651 C C . ILE A 1 216 ? -3.917 10.300 -11.804 1.00 80.50 216 ILE A C 1
ATOM 1653 O O . ILE A 1 216 ? -4.348 10.009 -12.910 1.00 80.50 216 ILE A O 1
ATOM 1657 N N . ASN A 1 217 ? -4.347 11.376 -11.134 1.00 87.00 217 ASN A N 1
ATOM 1658 C CA . ASN A 1 217 ? -5.393 12.288 -11.608 1.00 87.00 217 ASN A CA 1
ATOM 1659 C C . ASN A 1 217 ? -4.883 13.213 -12.734 1.00 87.00 217 ASN A C 1
ATOM 1661 O O . ASN A 1 217 ? -4.816 14.435 -12.604 1.00 87.00 217 ASN A O 1
ATOM 1665 N N . LEU A 1 218 ? -4.441 12.621 -13.843 1.00 87.19 218 LEU A N 1
ATOM 1666 C CA . LEU A 1 218 ? -3.802 13.298 -14.968 1.00 87.19 218 LEU A CA 1
ATOM 1667 C C . LEU A 1 218 ? -4.277 12.704 -16.301 1.00 87.19 218 LEU A C 1
ATOM 1669 O O . LEU A 1 218 ? -4.619 11.524 -16.402 1.00 87.19 218 LEU A O 1
ATOM 1673 N N . ASP A 1 219 ? -4.225 13.508 -17.366 1.00 90.56 219 ASP A N 1
ATOM 1674 C CA . ASP A 1 219 ? -4.281 12.969 -18.729 1.00 90.56 219 ASP A CA 1
ATOM 1675 C C . ASP A 1 219 ? -2.908 12.376 -19.080 1.00 90.56 219 ASP A C 1
ATOM 1677 O O . ASP A 1 219 ? -1.950 13.098 -19.372 1.00 90.56 219 ASP A O 1
ATOM 1681 N N . LEU A 1 220 ? -2.811 11.046 -19.044 1.00 89.81 220 LEU A N 1
ATOM 1682 C CA . LEU A 1 220 ? -1.580 10.304 -19.303 1.00 89.81 220 LEU A CA 1
ATOM 1683 C C . LEU A 1 220 ? -1.508 9.754 -20.739 1.00 89.81 220 LEU A C 1
ATOM 1685 O O . LEU A 1 220 ? -0.600 8.978 -21.058 1.00 89.81 220 LEU A O 1
ATOM 1689 N N . ARG A 1 221 ? -2.398 10.181 -21.653 1.00 91.12 221 ARG A N 1
ATOM 1690 C CA . ARG A 1 221 ? -2.395 9.724 -23.059 1.00 91.12 221 ARG A CA 1
ATOM 1691 C C . ARG A 1 221 ? -1.074 10.001 -23.770 1.00 91.12 221 ARG A C 1
ATOM 1693 O O . ARG A 1 221 ? -0.638 9.205 -24.599 1.00 91.12 221 ARG A O 1
ATOM 1700 N N . ALA A 1 222 ? -0.417 11.115 -23.442 1.00 90.00 222 ALA A N 1
ATOM 1701 C CA . ALA A 1 222 ? 0.879 11.487 -24.015 1.00 90.00 222 ALA A CA 1
ATOM 1702 C C . ALA A 1 222 ? 2.004 10.488 -23.674 1.00 90.00 222 ALA A C 1
ATOM 1704 O O . ALA A 1 222 ? 2.994 10.412 -24.398 1.00 90.00 222 ALA A O 1
ATOM 1705 N N . PHE A 1 223 ? 1.821 9.710 -22.608 1.00 86.69 223 PHE A N 1
ATOM 1706 C CA . PHE A 1 223 ? 2.756 8.713 -22.086 1.00 86.69 223 PHE A CA 1
ATOM 1707 C C . PHE A 1 223 ? 2.357 7.277 -22.478 1.00 86.69 223 PHE A C 1
ATOM 1709 O O . PHE A 1 223 ? 2.962 6.304 -22.041 1.00 86.69 223 PHE A O 1
ATOM 1716 N N . GLY A 1 224 ? 1.334 7.124 -23.329 1.00 88.00 224 GLY A N 1
ATOM 1717 C CA . GLY A 1 224 ? 0.848 5.816 -23.775 1.00 88.00 224 GLY A CA 1
ATOM 1718 C C . GLY A 1 224 ? -0.081 5.114 -22.782 1.00 88.00 224 GLY A C 1
ATOM 1719 O O . GLY A 1 224 ? -0.392 3.941 -22.980 1.00 88.00 224 GLY A O 1
ATOM 1720 N N . PHE A 1 225 ? -0.548 5.824 -21.753 1.00 87.62 225 PHE A N 1
ATOM 1721 C CA . PHE A 1 225 ? -1.578 5.349 -20.832 1.00 87.62 225 PHE A CA 1
ATOM 1722 C C . PHE A 1 225 ? -2.954 5.940 -21.208 1.00 87.62 225 PHE A C 1
ATOM 1724 O O . PHE A 1 225 ? -3.161 6.449 -22.312 1.00 87.62 225 PHE A O 1
ATOM 1731 N N . GLY A 1 226 ? -3.926 5.831 -20.303 1.00 88.88 226 GLY A N 1
ATOM 1732 C CA . GLY A 1 226 ? -5.257 6.422 -20.427 1.00 88.88 226 GLY A CA 1
ATOM 1733 C C . GLY A 1 226 ? -5.338 7.876 -19.960 1.00 88.88 226 GLY A C 1
ATOM 1734 O O . GLY A 1 226 ? -4.341 8.513 -19.631 1.00 88.88 226 GLY A O 1
ATOM 1735 N N . ASP A 1 227 ? -6.561 8.389 -19.931 1.00 90.38 227 ASP A N 1
ATOM 1736 C CA . ASP A 1 227 ? -6.885 9.669 -19.308 1.00 90.38 227 ASP A CA 1
ATOM 1737 C C . ASP A 1 227 ? -7.626 9.407 -18.014 1.00 90.38 227 ASP A C 1
ATOM 1739 O O . ASP A 1 227 ? -8.704 8.814 -18.021 1.00 90.38 227 ASP A O 1
ATOM 1743 N N . TYR A 1 228 ? -7.007 9.851 -16.934 1.00 89.88 228 TYR A N 1
ATOM 1744 C CA . TYR A 1 228 ? -7.439 9.630 -15.568 1.00 89.88 228 TYR A CA 1
ATOM 1745 C C . TYR A 1 228 ? -7.690 10.969 -14.867 1.00 89.88 228 TYR A C 1
ATOM 1747 O O . TYR A 1 228 ? -7.864 11.002 -13.659 1.00 89.88 228 TYR A O 1
ATOM 1755 N N . SER A 1 229 ? -7.760 12.078 -15.616 1.00 88.50 229 SER A N 1
ATOM 1756 C CA . SER A 1 229 ? -7.991 13.431 -15.081 1.00 88.50 229 SER A CA 1
ATOM 1757 C C . SER A 1 229 ? -9.372 13.642 -14.436 1.00 88.50 229 SER A C 1
ATOM 1759 O O . SER A 1 229 ? -9.672 14.721 -13.930 1.00 88.50 229 SER A O 1
ATOM 1761 N N . GLY A 1 230 ? -10.243 12.632 -14.508 1.00 86.88 230 GLY A N 1
ATOM 1762 C CA . GLY A 1 230 ? -11.520 12.592 -13.799 1.00 86.88 230 GLY A CA 1
ATOM 1763 C C . GLY A 1 230 ? -11.475 11.811 -12.485 1.00 86.88 230 GLY A C 1
ATOM 1764 O O . GLY A 1 230 ? -12.515 11.689 -11.846 1.00 86.88 230 GLY A O 1
ATOM 1765 N N . PHE A 1 231 ? -10.326 11.247 -12.107 1.00 88.62 231 PHE A N 1
ATOM 1766 C CA . PHE A 1 231 ? -10.178 10.494 -10.867 1.00 88.62 231 PHE A CA 1
ATOM 1767 C C . PHE A 1 231 ? -10.180 11.432 -9.660 1.00 88.62 231 PHE A C 1
ATOM 1769 O O . PHE A 1 231 ? -9.303 12.284 -9.538 1.00 88.62 231 PHE A O 1
ATOM 1776 N N . ASP A 1 232 ? -11.118 11.237 -8.736 1.00 88.44 232 ASP A N 1
ATOM 1777 C CA . ASP A 1 232 ? -11.101 11.899 -7.434 1.00 88.44 232 ASP A CA 1
ATOM 1778 C C . ASP A 1 232 ? -10.972 10.852 -6.315 1.00 88.44 232 ASP A C 1
ATOM 1780 O O . ASP A 1 232 ? -11.951 10.176 -5.996 1.00 88.44 232 ASP A O 1
ATOM 1784 N N . PRO A 1 233 ? -9.793 10.718 -5.680 1.00 87.25 233 PRO A N 1
ATOM 1785 C CA . PRO A 1 233 ? -9.579 9.764 -4.590 1.00 87.25 233 PRO A CA 1
ATOM 1786 C C . PRO A 1 233 ? -10.300 10.134 -3.278 1.00 87.25 233 PRO A C 1
ATOM 1788 O O . PRO A 1 233 ? -10.175 9.409 -2.283 1.00 87.25 233 PRO A O 1
ATOM 1791 N N . ASN A 1 234 ? -11.007 11.270 -3.228 1.00 87.38 234 ASN A N 1
ATOM 1792 C CA . ASN A 1 234 ? -11.864 11.653 -2.103 1.00 87.38 234 ASN A CA 1
ATOM 1793 C C . ASN A 1 234 ? -13.293 11.140 -2.233 1.00 87.38 234 ASN A C 1
ATOM 1795 O O . ASN A 1 234 ? -14.022 11.174 -1.236 1.00 87.38 234 ASN A O 1
ATOM 1799 N N . GLU A 1 235 ? -13.702 10.692 -3.421 1.00 87.38 235 GLU A N 1
ATOM 1800 C CA . GLU A 1 235 ? -15.041 10.153 -3.616 1.00 87.38 235 GLU A CA 1
ATOM 1801 C C . GLU A 1 235 ? -15.231 8.925 -2.709 1.00 87.38 235 GLU A C 1
ATOM 1803 O O . GLU A 1 235 ? -14.360 8.048 -2.644 1.00 87.38 235 GLU A O 1
ATOM 1808 N N . PRO A 1 236 ? -16.337 8.842 -1.950 1.00 85.38 236 PRO A N 1
ATOM 1809 C CA . PRO A 1 236 ? -16.620 7.658 -1.160 1.00 85.38 236 PRO A CA 1
ATOM 1810 C C . PRO A 1 236 ? -16.729 6.419 -2.051 1.00 85.38 236 PRO A C 1
ATOM 1812 O O . PRO A 1 236 ? -17.476 6.416 -3.029 1.00 85.38 236 PRO A O 1
ATOM 1815 N N . GLY A 1 237 ? -16.048 5.340 -1.679 1.00 84.00 237 GLY A N 1
ATOM 1816 C CA . GLY A 1 237 ? -16.106 4.095 -2.426 1.00 84.00 237 GLY A CA 1
ATOM 1817 C C . GLY A 1 237 ? -15.024 3.095 -2.066 1.00 84.00 237 GLY A C 1
ATOM 1818 O O . GLY A 1 237 ? -14.419 3.146 -0.991 1.00 84.00 237 GLY A O 1
ATOM 1819 N N . VAL A 1 238 ? -14.848 2.149 -2.980 1.00 85.31 238 VAL A N 1
ATOM 1820 C CA . VAL A 1 238 ? -13.935 1.017 -2.869 1.00 85.31 238 VAL A CA 1
ATOM 1821 C C . VAL A 1 238 ? -12.867 1.186 -3.937 1.00 85.31 238 VAL A C 1
ATOM 1823 O O . VAL A 1 238 ? -13.202 1.274 -5.109 1.00 85.31 238 VAL A O 1
ATOM 1826 N N . TYR A 1 239 ? -11.604 1.241 -3.530 1.00 90.00 239 TYR A N 1
ATOM 1827 C CA . TYR A 1 239 ? -10.472 1.350 -4.444 1.00 90.00 239 TYR A CA 1
ATOM 1828 C C . TYR A 1 239 ? -9.567 0.146 -4.251 1.00 90.00 239 TYR A C 1
ATOM 1830 O O . TYR A 1 239 ? -8.963 -0.016 -3.185 1.00 90.00 239 TYR A O 1
ATOM 1838 N N . ASP A 1 240 ? -9.458 -0.685 -5.276 1.00 91.12 240 ASP A N 1
ATOM 1839 C CA . ASP A 1 240 ? -8.566 -1.833 -5.252 1.00 91.12 240 ASP A CA 1
ATOM 1840 C C . ASP A 1 240 ? -7.182 -1.448 -5.780 1.00 91.12 240 ASP A C 1
ATOM 1842 O O . ASP A 1 240 ? -7.023 -0.675 -6.731 1.00 91.12 240 ASP A O 1
ATOM 1846 N N . VAL A 1 241 ? -6.149 -1.962 -5.117 1.00 93.88 241 VAL A N 1
ATOM 1847 C CA . VAL A 1 241 ? -4.755 -1.683 -5.455 1.00 93.88 241 VAL A CA 1
ATOM 1848 C C . VAL A 1 241 ? -3.958 -2.967 -5.359 1.00 93.88 241 VAL A C 1
ATOM 1850 O O . VAL A 1 241 ? -3.979 -3.635 -4.327 1.00 93.88 241 VAL A O 1
ATOM 1853 N N . TYR A 1 242 ? -3.184 -3.281 -6.394 1.00 95.62 242 TYR A N 1
ATOM 1854 C CA . TYR A 1 242 ? -2.233 -4.384 -6.331 1.00 95.62 242 TYR A CA 1
ATOM 1855 C C . TYR A 1 242 ? -0.838 -3.978 -6.772 1.00 95.62 242 TYR A C 1
ATOM 1857 O O . TYR A 1 242 ? -0.632 -3.014 -7.511 1.00 95.62 242 TYR A O 1
ATOM 1865 N N . ILE A 1 243 ? 0.127 -4.768 -6.315 1.00 96.19 243 ILE A N 1
ATOM 1866 C CA . ILE A 1 243 ? 1.488 -4.792 -6.818 1.00 96.19 243 ILE A CA 1
ATOM 1867 C C . ILE A 1 243 ? 1.827 -6.232 -7.167 1.00 96.19 243 ILE A C 1
ATOM 1869 O O . ILE A 1 243 ? 1.607 -7.144 -6.369 1.00 96.19 243 ILE A O 1
ATOM 1873 N N . ALA A 1 244 ? 2.364 -6.439 -8.359 1.00 97.88 244 ALA A N 1
ATOM 1874 C CA . ALA A 1 244 ? 2.830 -7.733 -8.822 1.00 97.88 244 ALA A CA 1
ATOM 1875 C C . ALA A 1 244 ? 4.271 -7.633 -9.321 1.00 97.88 244 ALA A C 1
ATOM 1877 O O . ALA A 1 244 ? 4.680 -6.610 -9.867 1.00 97.88 244 ALA A O 1
ATOM 1878 N N . ALA A 1 245 ? 5.034 -8.704 -9.133 1.00 98.12 245 ALA A N 1
ATOM 1879 C CA . ALA A 1 245 ? 6.378 -8.864 -9.668 1.00 98.12 245 ALA A CA 1
ATOM 1880 C C . ALA A 1 245 ? 6.370 -9.955 -10.734 1.00 98.12 245 ALA A C 1
ATOM 1882 O O . ALA A 1 245 ? 5.690 -10.976 -10.595 1.00 98.12 245 ALA A O 1
ATOM 1883 N N . PHE A 1 246 ? 7.163 -9.7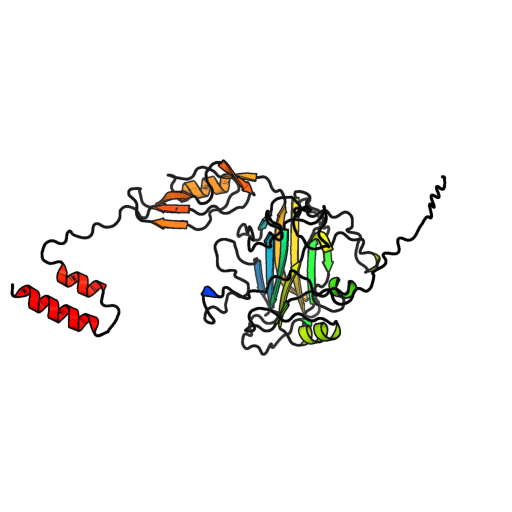57 -11.781 1.00 98.06 246 PHE A N 1
ATOM 1884 C CA . PHE A 1 246 ? 7.255 -10.659 -12.916 1.00 98.06 246 PHE A CA 1
ATOM 1885 C C . PHE A 1 246 ? 8.711 -10.977 -13.236 1.00 98.06 246 PHE A C 1
ATOM 1887 O O . PHE A 1 246 ? 9.564 -10.092 -13.270 1.00 98.06 246 PHE A O 1
ATOM 1894 N N . SER A 1 247 ? 8.972 -12.243 -13.553 1.00 97.06 247 SER A N 1
ATOM 1895 C CA . SER A 1 247 ? 10.252 -12.710 -14.085 1.00 97.06 247 SER A CA 1
ATOM 1896 C C . SER A 1 247 ? 10.021 -13.297 -15.474 1.00 97.06 247 SER A C 1
ATOM 1898 O O . SER A 1 247 ? 9.209 -14.207 -15.650 1.00 97.06 247 SER A O 1
ATOM 1900 N N . GLY A 1 248 ? 10.663 -12.725 -16.498 1.00 94.81 248 GLY A N 1
ATOM 1901 C CA . GLY A 1 248 ? 10.467 -13.152 -17.889 1.00 94.81 248 GLY A CA 1
ATOM 1902 C C . GLY A 1 248 ? 9.010 -13.068 -18.376 1.00 94.81 248 GLY A C 1
ATOM 1903 O O . GLY A 1 248 ? 8.602 -13.864 -19.220 1.00 94.81 248 GLY A O 1
ATOM 1904 N N . GLY A 1 249 ? 8.217 -12.141 -17.823 1.00 95.12 249 GLY A N 1
ATOM 1905 C CA . GLY A 1 249 ? 6.791 -11.971 -18.133 1.00 95.12 249 GLY A CA 1
ATOM 1906 C C . GLY A 1 249 ? 5.840 -12.919 -17.391 1.00 95.12 249 GLY A C 1
ATOM 1907 O O . GLY A 1 249 ? 4.636 -12.866 -17.627 1.00 95.12 249 GLY A O 1
ATOM 1908 N N . VAL A 1 250 ? 6.344 -13.775 -16.498 1.00 97.50 250 VAL A N 1
ATOM 1909 C CA . VAL A 1 250 ? 5.526 -14.640 -15.634 1.00 97.50 250 VAL A CA 1
ATOM 1910 C C . VAL A 1 250 ? 5.393 -13.994 -14.261 1.00 97.50 250 VAL A C 1
ATOM 1912 O O . VAL A 1 250 ? 6.405 -13.631 -13.669 1.00 97.50 250 VAL A O 1
ATOM 1915 N N . GLU A 1 251 ? 4.165 -13.868 -13.751 1.00 98.12 251 GLU A N 1
ATOM 1916 C CA . GLU A 1 251 ? 3.916 -13.368 -12.393 1.00 98.12 251 GLU A CA 1
ATOM 1917 C C . GLU A 1 251 ? 4.529 -14.324 -11.360 1.00 98.12 251 GLU A C 1
ATOM 1919 O O . GLU A 1 251 ? 4.240 -15.523 -11.359 1.00 98.12 251 GLU A O 1
ATOM 1924 N N . VAL A 1 252 ? 5.381 -13.790 -10.484 1.00 97.75 252 VAL A N 1
ATOM 1925 C CA . VAL A 1 252 ? 6.086 -14.548 -9.439 1.00 97.75 252 VAL A CA 1
ATOM 1926 C C . VAL A 1 252 ? 5.597 -14.213 -8.031 1.00 97.75 252 VAL A C 1
ATOM 1928 O O . VAL A 1 252 ? 5.668 -15.072 -7.154 1.00 97.75 252 VAL A O 1
ATOM 1931 N N . ALA A 1 253 ? 5.053 -13.016 -7.822 1.00 96.56 253 ALA A N 1
ATOM 1932 C CA . ALA A 1 253 ? 4.427 -12.592 -6.574 1.00 96.56 253 ALA A CA 1
ATOM 1933 C C . ALA A 1 253 ? 3.385 -11.501 -6.860 1.00 96.56 253 ALA A C 1
ATOM 1935 O O . ALA A 1 253 ? 3.500 -10.777 -7.849 1.00 96.56 253 ALA A O 1
ATOM 1936 N N . ARG A 1 254 ? 2.387 -11.383 -5.985 1.00 96.50 254 ARG A N 1
ATOM 1937 C CA . ARG A 1 254 ? 1.324 -10.377 -6.014 1.00 96.50 254 ARG A CA 1
ATOM 1938 C C . ARG A 1 254 ? 0.796 -10.131 -4.608 1.00 96.50 254 ARG A C 1
ATOM 1940 O O . ARG A 1 254 ? 0.331 -11.071 -3.970 1.00 96.50 254 ARG A O 1
ATOM 1947 N N . SER A 1 255 ? 0.794 -8.873 -4.184 1.00 94.06 255 SER A N 1
ATOM 1948 C CA . SER A 1 255 ? 0.036 -8.401 -3.023 1.00 94.06 255 SER A CA 1
ATOM 1949 C C . SER A 1 255 ? -1.075 -7.467 -3.493 1.00 94.06 255 SER A C 1
ATOM 1951 O O . SER A 1 255 ? -0.901 -6.750 -4.477 1.00 94.06 255 SER A O 1
ATOM 1953 N N . GLU A 1 256 ? -2.212 -7.490 -2.810 1.00 93.81 256 GLU A N 1
ATOM 1954 C CA . GLU A 1 256 ? -3.421 -6.758 -3.180 1.00 93.81 256 GLU A CA 1
ATOM 1955 C C . GLU A 1 256 ? -4.134 -6.284 -1.916 1.00 93.81 256 GLU A C 1
ATOM 1957 O O . GLU A 1 256 ? -4.149 -6.992 -0.908 1.00 93.81 256 GLU A O 1
ATOM 1962 N N . ILE A 1 257 ? -4.672 -5.069 -1.964 1.00 91.19 257 ILE A N 1
ATOM 1963 C CA . ILE A 1 257 ? -5.411 -4.445 -0.872 1.00 91.19 257 ILE A CA 1
ATOM 1964 C C . ILE A 1 257 ? -6.652 -3.744 -1.408 1.00 91.19 257 ILE A C 1
ATOM 1966 O O . ILE A 1 257 ? -6.677 -3.292 -2.551 1.00 91.19 257 ILE A O 1
ATOM 1970 N N . THR A 1 258 ? -7.624 -3.559 -0.522 1.00 89.44 258 THR A N 1
ATOM 1971 C CA . THR A 1 258 ? -8.812 -2.746 -0.790 1.00 89.44 258 THR A CA 1
ATOM 1972 C C . THR A 1 258 ? -8.836 -1.545 0.147 1.00 89.44 258 THR A C 1
ATOM 1974 O O . THR A 1 258 ? -8.768 -1.689 1.370 1.00 89.44 258 THR A O 1
ATOM 1977 N N . ILE A 1 259 ? -8.952 -0.346 -0.414 1.00 89.44 259 ILE A N 1
ATOM 1978 C CA . ILE A 1 259 ? -9.111 0.905 0.325 1.00 89.44 259 ILE A CA 1
ATOM 1979 C C . ILE A 1 259 ? -10.590 1.282 0.334 1.00 89.44 259 ILE A C 1
ATOM 1981 O O . ILE A 1 259 ? -11.214 1.479 -0.705 1.00 89.44 259 ILE A O 1
ATOM 1985 N N . LEU A 1 260 ? -11.142 1.415 1.531 1.00 86.12 260 LEU A N 1
ATOM 1986 C CA . LEU A 1 260 ? -12.511 1.831 1.780 1.00 86.12 260 LEU A CA 1
ATOM 1987 C C . LEU A 1 260 ? -12.506 3.310 2.178 1.00 86.12 260 LEU A C 1
ATOM 1989 O O . LEU A 1 260 ? -12.170 3.652 3.314 1.00 86.12 260 LEU A O 1
ATOM 1993 N N . VAL A 1 261 ? -12.864 4.200 1.252 1.00 87.75 261 VAL A N 1
ATOM 1994 C CA . VAL A 1 261 ? -12.918 5.650 1.505 1.00 87.75 261 VAL A CA 1
ATOM 1995 C C . VAL A 1 261 ? -14.353 6.050 1.765 1.00 87.75 261 VAL A C 1
ATOM 1997 O O . VAL A 1 261 ? -15.250 5.706 1.00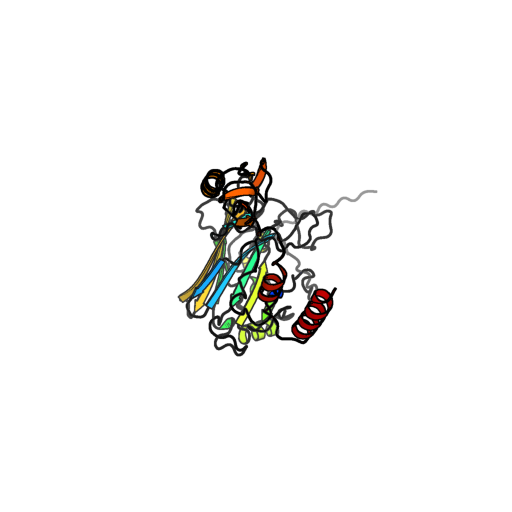2 1.00 87.75 261 VAL A O 1
ATOM 2000 N N . GLY A 1 262 ? -14.603 6.758 2.865 1.00 77.88 262 GLY A N 1
ATOM 2001 C CA . GLY A 1 262 ? -15.966 7.179 3.202 1.00 77.88 262 GLY A CA 1
ATOM 2002 C C . GLY A 1 262 ? -16.942 6.016 3.409 1.00 77.88 262 GLY A C 1
ATOM 2003 O O . GLY A 1 262 ? -18.152 6.244 3.463 1.00 77.88 262 GLY A O 1
ATOM 2004 N N . ALA A 1 263 ? -16.433 4.782 3.527 1.00 62.59 263 ALA A N 1
ATOM 2005 C CA . ALA A 1 263 ? -17.238 3.619 3.850 1.00 62.59 263 ALA A CA 1
ATOM 2006 C C . ALA A 1 263 ? -17.974 3.882 5.160 1.00 62.59 263 ALA A C 1
ATOM 2008 O O . ALA A 1 263 ? -17.410 4.440 6.104 1.00 62.59 263 ALA A O 1
ATOM 2009 N N . SER A 1 264 ? -19.259 3.530 5.155 1.00 60.78 264 SER A N 1
ATOM 2010 C CA . SER A 1 264 ? -20.239 3.869 6.180 1.00 60.78 264 SER A CA 1
ATOM 2011 C C . SER A 1 264 ? -19.644 3.805 7.582 1.00 60.78 264 SER A C 1
ATOM 2013 O O . SER A 1 264 ? -19.011 2.819 7.954 1.00 60.78 264 SER A O 1
ATOM 2015 N N . THR A 1 265 ? -19.838 4.858 8.368 1.00 68.19 265 THR A N 1
ATOM 2016 C CA . THR A 1 265 ? -19.517 4.787 9.786 1.00 68.19 265 THR A CA 1
ATOM 2017 C C . THR A 1 265 ? -20.569 3.936 10.481 1.00 68.19 265 THR A C 1
ATOM 2019 O O . THR A 1 265 ? -21.760 3.972 10.159 1.00 68.19 265 THR A O 1
ATOM 2022 N N . VAL A 1 266 ? -20.121 3.140 11.438 1.00 73.06 266 VAL A N 1
ATOM 2023 C CA . VAL A 1 266 ? -20.981 2.412 12.362 1.00 73.06 266 VAL A CA 1
ATOM 2024 C C . VAL A 1 266 ? -20.684 2.901 13.763 1.00 73.06 266 VAL A C 1
ATOM 2026 O O . VAL A 1 266 ? -19.572 3.311 14.097 1.00 73.06 266 VAL A O 1
ATOM 2029 N N . GLN A 1 267 ? -21.717 2.905 14.590 1.00 83.44 267 GLN A N 1
ATOM 2030 C CA . GLN A 1 267 ? -21.568 3.223 15.998 1.00 83.44 267 GLN A CA 1
ATOM 2031 C C . GLN A 1 267 ? -20.978 2.000 16.694 1.00 83.44 267 GLN A C 1
ATOM 2033 O O . GLN A 1 267 ? -21.552 0.912 16.610 1.00 83.44 267 GLN A O 1
ATOM 2038 N N . THR A 1 268 ? -19.860 2.173 17.398 1.00 83.06 268 THR A N 1
ATOM 2039 C CA . THR A 1 268 ? -19.278 1.100 18.203 1.00 83.06 268 THR A CA 1
ATOM 2040 C C . THR A 1 268 ? -20.332 0.574 19.185 1.00 83.06 268 THR A C 1
ATOM 2042 O O . THR A 1 268 ? -20.876 1.370 19.962 1.00 83.06 268 THR A O 1
ATOM 2045 N N . PRO A 1 269 ? -20.642 -0.734 19.192 1.00 86.31 269 PRO A N 1
ATOM 2046 C CA . PRO A 1 269 ? -21.597 -1.294 20.135 1.00 86.31 269 PRO A CA 1
ATOM 2047 C C . PRO A 1 269 ? -21.039 -1.251 21.563 1.00 86.31 269 PRO A C 1
ATOM 2049 O O . PRO A 1 269 ? -19.826 -1.267 21.787 1.00 86.31 269 PRO A O 1
ATOM 2052 N N . GLU A 1 270 ? -21.938 -1.202 22.542 1.00 96.25 270 GLU A N 1
ATOM 2053 C CA . GLU A 1 270 ? -21.591 -1.405 23.949 1.00 96.25 270 GLU A CA 1
ATOM 2054 C C . GLU A 1 270 ? -21.359 -2.897 24.185 1.00 96.25 270 GLU A C 1
ATOM 2056 O O . GLU A 1 270 ? -22.293 -3.691 24.066 1.00 96.25 270 GLU A O 1
ATOM 2061 N N . VAL A 1 271 ? -20.119 -3.272 24.502 1.00 95.75 271 VAL A N 1
ATOM 2062 C CA . VAL A 1 271 ? -19.731 -4.665 24.763 1.00 95.75 271 VAL A CA 1
ATOM 2063 C C . VAL A 1 271 ? -19.180 -4.881 26.173 1.00 95.75 271 VAL A C 1
ATOM 2065 O O . VAL A 1 271 ? -18.863 -6.016 26.537 1.00 95.75 271 VAL A O 1
ATOM 2068 N N . ILE A 1 272 ? -19.088 -3.836 27.005 1.00 95.38 272 ILE A N 1
ATOM 2069 C CA . ILE A 1 272 ? -18.659 -3.980 28.401 1.00 95.38 272 ILE A CA 1
ATOM 2070 C C . ILE A 1 272 ? -19.679 -4.833 29.166 1.00 95.38 272 ILE A C 1
ATOM 2072 O O . ILE A 1 272 ? -20.890 -4.630 29.096 1.00 95.38 272 ILE A O 1
ATOM 2076 N N . GLY A 1 273 ? -19.179 -5.810 29.922 1.00 96.00 273 GLY A N 1
ATOM 2077 C CA . GLY A 1 273 ? -19.989 -6.755 30.689 1.00 96.00 273 GLY A CA 1
ATOM 2078 C C . GLY A 1 273 ? -20.471 -7.979 29.903 1.00 96.00 273 GLY A C 1
ATOM 2079 O O . GLY A 1 273 ? -20.949 -8.925 30.530 1.00 96.00 273 GLY A O 1
ATOM 2080 N N . MET A 1 274 ? -20.310 -8.009 28.575 1.00 97.50 274 MET A N 1
ATOM 2081 C CA . MET A 1 274 ? -20.562 -9.208 27.766 1.00 97.50 274 MET A CA 1
ATOM 2082 C C . MET A 1 274 ? -19.458 -10.254 27.958 1.00 97.50 274 MET A C 1
ATOM 2084 O O . MET A 1 274 ? -18.355 -9.949 28.423 1.00 97.50 274 MET A O 1
ATOM 2088 N N . THR A 1 275 ? -19.728 -11.505 27.581 1.00 97.44 275 THR A N 1
ATOM 2089 C CA . THR A 1 275 ? -18.650 -12.482 27.371 1.00 97.44 275 THR A CA 1
ATOM 2090 C C . THR A 1 275 ? -17.857 -12.133 26.112 1.00 97.44 275 THR A C 1
ATOM 2092 O O . THR A 1 275 ? -18.389 -11.518 25.190 1.00 97.44 275 THR A O 1
ATOM 2095 N N . LEU A 1 276 ? -16.593 -12.558 26.031 1.00 92.12 276 LEU A N 1
ATOM 2096 C CA . LEU A 1 276 ? -15.767 -12.325 24.839 1.00 92.12 276 LEU A CA 1
ATOM 2097 C C . LEU A 1 276 ?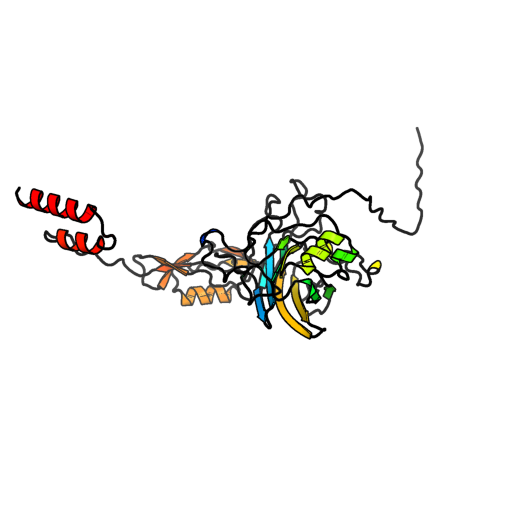 -16.437 -12.815 23.538 1.00 92.12 276 LEU A C 1
ATOM 2099 O O . LEU A 1 276 ? -16.378 -12.125 22.526 1.00 92.12 276 LEU A O 1
ATOM 2103 N N . ALA A 1 277 ? -17.111 -13.969 23.570 1.00 92.25 277 ALA A N 1
ATOM 2104 C CA . ALA A 1 277 ? -17.796 -14.522 22.399 1.00 92.25 277 ALA A CA 1
ATOM 2105 C C . ALA A 1 277 ? -19.015 -13.681 21.967 1.00 92.25 277 ALA A C 1
ATOM 2107 O O . ALA A 1 277 ? -19.242 -13.468 20.776 1.00 92.25 277 ALA A O 1
ATOM 2108 N N . GLU A 1 278 ? -19.792 -13.177 22.929 1.00 91.00 278 GLU A N 1
ATOM 2109 C CA . GLU A 1 278 ? -20.921 -12.278 22.656 1.00 91.00 278 GLU A CA 1
ATOM 2110 C C . GLU A 1 278 ? -20.438 -10.919 22.143 1.00 91.00 278 GLU A C 1
ATOM 2112 O O . GLU A 1 278 ? -20.988 -10.407 21.172 1.00 91.00 278 GLU A O 1
ATOM 2117 N N . ALA A 1 279 ? -19.379 -10.368 22.745 1.00 91.75 279 ALA A N 1
ATOM 2118 C CA . ALA A 1 279 ? -18.758 -9.124 22.308 1.00 91.75 279 ALA A CA 1
ATOM 2119 C C . ALA A 1 279 ? -18.245 -9.231 20.868 1.00 91.75 279 ALA A C 1
ATOM 2121 O O . ALA A 1 279 ? -18.519 -8.354 20.055 1.00 91.75 279 ALA A O 1
ATOM 2122 N N . GLN A 1 280 ? -17.567 -10.331 20.529 1.00 85.38 280 GLN A N 1
ATOM 2123 C CA . GLN A 1 280 ? -17.140 -10.611 19.161 1.00 85.38 280 GLN A CA 1
ATOM 2124 C C . GLN A 1 280 ? -18.334 -10.639 18.198 1.00 85.38 280 GLN A C 1
ATOM 2126 O O . GLN A 1 280 ? -18.317 -9.948 17.186 1.00 85.38 280 GLN A O 1
ATOM 2131 N N . THR A 1 281 ? -19.398 -11.366 18.548 1.00 85.44 281 THR A N 1
ATOM 2132 C CA . THR A 1 281 ? -20.608 -11.454 17.713 1.00 85.44 281 THR A CA 1
ATOM 2133 C C . THR A 1 281 ? -21.263 -10.080 17.513 1.00 85.44 281 THR A C 1
ATOM 2135 O O . THR A 1 281 ? -21.723 -9.764 16.419 1.00 85.44 281 THR A O 1
ATOM 2138 N N . ALA A 1 282 ? -21.312 -9.249 18.559 1.00 84.56 282 ALA A N 1
ATOM 2139 C CA . ALA A 1 282 ? -21.883 -7.905 18.497 1.00 84.56 282 ALA A CA 1
ATOM 2140 C C . ALA A 1 282 ? -21.050 -6.954 17.625 1.00 84.56 282 ALA A C 1
ATOM 2142 O O . ALA A 1 282 ? -21.619 -6.157 16.879 1.00 84.56 282 ALA A O 1
ATOM 2143 N N . LEU A 1 283 ? -19.719 -7.054 17.697 1.00 79.44 283 LEU A N 1
ATOM 2144 C CA . LEU A 1 283 ? -18.805 -6.304 16.837 1.00 79.44 283 LEU A CA 1
ATOM 2145 C C . LEU A 1 283 ? -18.969 -6.727 15.373 1.00 79.44 283 LEU A C 1
ATOM 2147 O O . LEU A 1 283 ? -19.230 -5.871 14.531 1.00 79.44 283 LEU A O 1
ATOM 2151 N N . GLU A 1 284 ? -18.940 -8.030 15.084 1.00 74.19 284 GLU A N 1
ATOM 2152 C CA . GLU A 1 284 ? -19.121 -8.568 13.728 1.00 74.19 284 GLU A CA 1
ATOM 2153 C C . GLU A 1 284 ? -20.478 -8.162 13.129 1.00 74.19 284 GLU A C 1
ATOM 2155 O O . GLU A 1 284 ? -20.555 -7.743 11.975 1.00 74.19 284 GLU A O 1
ATOM 2160 N N . ALA A 1 285 ? -21.553 -8.205 13.924 1.00 72.19 285 ALA A N 1
ATOM 2161 C CA . ALA A 1 285 ? -22.886 -7.777 13.495 1.00 72.19 285 ALA A CA 1
ATOM 2162 C C . ALA A 1 285 ? -22.971 -6.272 13.185 1.00 72.19 285 ALA A C 1
ATOM 2164 O O . ALA A 1 285 ? -23.790 -5.862 12.362 1.00 72.19 285 ALA A O 1
ATOM 2165 N N . ALA A 1 286 ? -22.135 -5.455 13.831 1.00 73.25 286 ALA A N 1
ATOM 2166 C CA . ALA A 1 286 ? -21.997 -4.032 13.546 1.00 73.25 286 ALA A CA 1
ATOM 2167 C C . ALA A 1 286 ? -21.039 -3.749 12.374 1.00 73.25 286 ALA A C 1
ATOM 2169 O O . ALA A 1 286 ? -20.833 -2.588 12.045 1.00 73.25 286 ALA A O 1
ATOM 2170 N N . GLY A 1 287 ? -20.450 -4.771 11.743 1.00 64.62 287 GLY A N 1
ATOM 2171 C CA . GLY A 1 287 ? -19.431 -4.594 10.707 1.00 64.62 287 GLY A CA 1
ATOM 2172 C C . GLY A 1 287 ? -18.071 -4.164 11.264 1.00 64.62 287 GLY A C 1
ATOM 2173 O O . GLY A 1 287 ? -17.292 -3.551 10.546 1.00 64.62 287 GLY A O 1
ATOM 2174 N N . LEU A 1 288 ? -17.793 -4.443 12.537 1.00 74.50 288 LEU A N 1
ATOM 2175 C CA . LEU A 1 288 ? -16.521 -4.179 13.211 1.00 74.50 288 LEU A CA 1
ATOM 2176 C C . LEU A 1 288 ? -15.780 -5.479 13.495 1.00 74.50 288 LEU A C 1
ATOM 2178 O O . LEU A 1 288 ? -16.366 -6.559 13.527 1.00 74.50 288 LEU A O 1
ATOM 2182 N N . LEU A 1 289 ? -14.480 -5.366 13.745 1.00 69.06 289 LEU A N 1
ATOM 2183 C CA . LEU A 1 289 ? -13.630 -6.518 14.011 1.00 69.06 289 LEU A CA 1
ATOM 2184 C C . LEU A 1 289 ? -13.226 -6.587 15.480 1.00 69.06 289 LEU A C 1
ATOM 2186 O O . LEU A 1 289 ? -13.116 -5.573 16.175 1.00 69.06 289 LEU A O 1
ATOM 2190 N N . LEU A 1 290 ? -12.970 -7.800 15.964 1.00 75.81 290 LEU A N 1
ATOM 2191 C CA . LEU A 1 290 ? -12.353 -7.987 17.270 1.00 75.81 290 LEU A CA 1
ATOM 2192 C C . LEU A 1 290 ? -10.860 -7.657 17.168 1.00 75.81 290 LEU A C 1
ATOM 2194 O O . LEU A 1 290 ? -10.121 -8.303 16.429 1.00 75.81 290 LEU A O 1
ATOM 2198 N N . GLY A 1 291 ? -10.424 -6.648 17.920 1.00 76.44 291 GLY A N 1
ATOM 2199 C CA . GLY A 1 291 ? -9.021 -6.264 18.010 1.00 76.44 291 GLY A CA 1
ATOM 2200 C C . GLY A 1 291 ? -8.232 -7.100 19.015 1.00 76.44 291 GLY A C 1
ATOM 2201 O O . GLY A 1 291 ? -8.529 -8.255 19.312 1.00 76.44 291 GLY A O 1
ATOM 2202 N N . THR A 1 292 ? -7.197 -6.488 19.582 1.00 80.06 292 THR A N 1
ATOM 2203 C CA . THR A 1 292 ? -6.371 -7.108 20.619 1.00 80.06 292 THR A CA 1
ATOM 2204 C C . THR A 1 292 ? -7.189 -7.329 21.885 1.00 80.06 292 THR A C 1
ATOM 2206 O O . THR A 1 292 ? -7.839 -6.409 22.384 1.00 80.06 292 THR A O 1
ATOM 2209 N N . VAL A 1 293 ? -7.099 -8.536 22.441 1.00 90.50 293 VAL A N 1
ATOM 2210 C CA . VAL A 1 293 ? -7.684 -8.885 23.735 1.00 90.50 293 VAL A CA 1
ATOM 2211 C C . VAL A 1 293 ? -6.568 -8.950 24.766 1.00 90.50 293 VAL A C 1
ATOM 2213 O O . VAL A 1 293 ? -5.658 -9.772 24.665 1.00 90.50 293 VAL A O 1
ATOM 2216 N N . THR A 1 294 ? -6.626 -8.074 25.761 1.00 88.94 294 THR A N 1
ATOM 2217 C CA . THR A 1 294 ? -5.747 -8.142 26.933 1.00 88.94 294 THR A CA 1
ATOM 2218 C C . THR A 1 294 ? -6.537 -8.613 28.143 1.00 88.94 294 THR A C 1
ATOM 2220 O O . THR A 1 294 ? -7.757 -8.500 28.180 1.00 88.94 294 THR A O 1
ATOM 2223 N N . GLU A 1 295 ? -5.858 -9.188 29.129 1.00 92.88 295 GLU A N 1
ATOM 2224 C CA . GLU A 1 295 ? -6.525 -9.832 30.255 1.00 92.88 295 GLU A CA 1
ATOM 2225 C C . GLU A 1 295 ? -6.028 -9.279 31.600 1.00 92.88 295 GLU A C 1
ATOM 2227 O O . GLU A 1 295 ? -4.815 -9.199 31.827 1.00 92.88 295 GLU A O 1
ATOM 2232 N N . GLU A 1 296 ? -6.937 -9.014 32.539 1.00 92.69 296 GLU A N 1
ATOM 2233 C CA . GLU A 1 296 ? -6.613 -8.547 33.896 1.00 92.69 296 GLU A CA 1
ATOM 2234 C C . GLU A 1 296 ? -7.417 -9.270 34.987 1.00 92.69 296 GLU A C 1
ATOM 2236 O O . GLU A 1 296 ? -8.519 -9.762 34.755 1.00 92.69 296 GLU A O 1
ATOM 2241 N N . PHE A 1 297 ? -6.866 -9.367 36.201 1.00 93.88 297 PHE A N 1
ATOM 2242 C CA . PHE A 1 297 ? -7.616 -9.920 37.334 1.00 93.88 297 PHE A CA 1
ATOM 2243 C C . PHE A 1 297 ? -8.689 -8.932 37.789 1.00 93.88 297 PHE A C 1
ATOM 2245 O O . PHE A 1 297 ? -8.399 -7.759 38.014 1.00 93.88 297 PHE A O 1
ATOM 2252 N N . SER A 1 298 ? -9.910 -9.420 37.997 1.00 94.56 298 SER A N 1
ATOM 2253 C CA . SER A 1 298 ? -11.032 -8.598 38.449 1.00 94.56 298 SER A CA 1
ATOM 2254 C C . SER A 1 298 ? -12.010 -9.420 39.289 1.00 94.56 298 SER A C 1
ATOM 2256 O O . SER A 1 298 ? -11.895 -10.636 39.390 1.00 94.56 298 SER A O 1
ATOM 2258 N N . THR A 1 299 ? -12.999 -8.774 39.902 1.00 93.81 299 THR A N 1
ATOM 2259 C CA . THR A 1 299 ? -14.080 -9.482 40.609 1.00 93.81 299 THR A CA 1
ATOM 2260 C C . THR A 1 299 ? -15.138 -10.062 39.664 1.00 93.81 299 THR A C 1
ATOM 2262 O O . THR A 1 299 ? -16.048 -10.749 40.122 1.00 93.81 299 THR A O 1
ATOM 2265 N N . PHE A 1 300 ? -15.064 -9.773 38.361 1.00 94.06 300 PHE A N 1
ATOM 2266 C CA . PHE A 1 300 ? -15.986 -10.310 37.361 1.00 94.06 300 PHE A CA 1
ATOM 2267 C C . PHE A 1 300 ? -15.597 -11.738 36.956 1.00 94.06 300 PHE A C 1
ATOM 2269 O O . PHE A 1 300 ? -14.413 -12.086 37.024 1.00 94.06 300 PHE A O 1
ATOM 2276 N N . PRO A 1 301 ? -16.553 -12.565 36.489 1.00 96.06 301 PRO A N 1
ATOM 2277 C CA . PRO A 1 301 ? -16.257 -13.893 35.959 1.00 96.06 301 PRO A CA 1
ATOM 2278 C C . PRO A 1 301 ? -15.163 -13.870 34.887 1.00 96.06 301 PRO A C 1
ATOM 2280 O O . PRO A 1 301 ? -15.018 -12.895 34.151 1.00 96.06 301 PRO A O 1
ATOM 2283 N N . ALA A 1 302 ? -14.387 -14.951 34.791 1.00 93.88 302 ALA A N 1
ATOM 2284 C CA . ALA A 1 302 ? -13.374 -15.067 33.749 1.00 93.88 302 ALA A CA 1
ATOM 2285 C C . ALA A 1 302 ? -14.027 -15.036 32.352 1.00 93.88 302 ALA A C 1
ATOM 2287 O O . ALA A 1 302 ? -15.043 -15.695 32.131 1.00 93.88 302 ALA A O 1
ATOM 2288 N N . GLY A 1 303 ? -13.447 -14.272 31.425 1.00 94.06 303 GLY A N 1
ATOM 2289 C CA . GLY A 1 303 ? -13.959 -14.080 30.064 1.00 94.06 303 GLY A CA 1
ATOM 2290 C C . GLY A 1 303 ? -14.972 -12.940 29.894 1.00 94.06 303 GLY A C 1
ATOM 2291 O O . GLY A 1 303 ? -15.439 -12.725 28.776 1.00 94.06 303 GLY A O 1
ATOM 2292 N N . THR A 1 304 ? -15.312 -12.202 30.959 1.00 97.44 304 THR A N 1
ATOM 2293 C CA . THR A 1 304 ? -16.148 -10.990 30.877 1.00 97.44 304 THR A CA 1
ATOM 2294 C C . THR A 1 304 ? -15.335 -9.788 30.395 1.00 97.44 304 THR A C 1
ATOM 2296 O O . THR A 1 304 ? -14.256 -9.535 30.927 1.00 97.44 304 THR A O 1
ATOM 2299 N N . VAL A 1 305 ? -15.858 -9.020 29.438 1.00 97.19 305 VAL A N 1
ATOM 2300 C CA . VAL A 1 305 ? -15.261 -7.761 28.966 1.00 97.19 305 VAL A CA 1
ATOM 2301 C C . VAL A 1 305 ? -15.369 -6.686 30.048 1.00 97.19 305 VAL A C 1
ATOM 2303 O O . VAL A 1 305 ? -16.453 -6.388 30.545 1.00 97.19 305 VAL A O 1
ATOM 2306 N N . LEU A 1 306 ? -14.233 -6.098 30.406 1.00 93.56 306 LEU A N 1
ATOM 2307 C CA . LEU A 1 306 ? -14.079 -5.057 31.424 1.00 93.56 306 LEU A CA 1
ATOM 2308 C C . LEU A 1 306 ? -13.998 -3.661 30.810 1.00 93.56 306 LEU A C 1
ATOM 2310 O O . LEU A 1 306 ? -14.485 -2.700 31.400 1.00 93.56 306 LEU A O 1
ATOM 2314 N N . SER A 1 307 ? -13.388 -3.543 29.630 1.00 91.00 307 SER A N 1
ATOM 2315 C CA . SER A 1 307 ? -13.344 -2.292 28.875 1.00 91.00 307 SER A CA 1
ATOM 2316 C C . SER A 1 307 ? -13.155 -2.538 27.379 1.00 91.00 307 SER A C 1
ATOM 2318 O O . SER A 1 307 ? -12.689 -3.602 26.965 1.00 91.00 307 SER A O 1
ATOM 2320 N N . GLN A 1 308 ? -13.515 -1.531 26.585 1.00 87.19 308 GLN A N 1
ATOM 2321 C CA . GLN A 1 308 ? -13.331 -1.487 25.138 1.00 87.19 308 GLN A CA 1
ATOM 2322 C C . GLN A 1 308 ? -12.570 -0.218 24.736 1.00 87.19 308 GLN A C 1
ATOM 2324 O O . GLN A 1 308 ? -12.819 0.867 25.265 1.00 87.19 308 GLN A O 1
ATOM 2329 N N . VAL A 1 309 ? -11.648 -0.342 23.783 1.00 76.56 309 VAL A N 1
ATOM 2330 C CA . VAL A 1 309 ? -10.855 0.766 23.228 1.00 76.56 309 VAL A CA 1
ATOM 2331 C C . VAL A 1 309 ? -11.540 1.270 21.962 1.00 76.56 309 VAL A C 1
ATOM 2333 O O . VAL A 1 309 ? -11.120 1.012 20.841 1.00 76.56 309 VAL A O 1
ATOM 2336 N N . SER A 1 310 ? -12.678 1.905 22.209 1.00 77.12 310 SER A N 1
ATOM 2337 C CA . SER A 1 310 ? -13.514 2.755 21.356 1.00 77.12 310 SER A CA 1
ATOM 2338 C C . SER A 1 310 ? -14.825 2.813 22.126 1.00 77.12 310 SER A C 1
ATOM 2340 O O . SER A 1 310 ? -15.466 1.779 22.301 1.00 77.12 310 SER A O 1
ATOM 2342 N N . ALA A 1 311 ? -15.165 3.959 22.718 1.00 80.19 311 ALA A N 1
ATOM 2343 C CA . ALA A 1 311 ? -16.324 4.035 23.605 1.00 80.19 311 ALA A CA 1
ATOM 2344 C C . ALA A 1 311 ? -17.608 3.688 22.838 1.00 80.19 311 ALA A C 1
ATOM 2346 O O . ALA A 1 311 ? -17.708 3.970 21.639 1.00 80.19 311 ALA A O 1
ATOM 2347 N N . ALA A 1 312 ? -18.593 3.107 23.520 1.00 84.12 312 ALA A N 1
ATOM 2348 C CA . ALA A 1 312 ? -19.877 2.822 22.900 1.00 84.12 312 ALA A CA 1
ATOM 2349 C C . ALA A 1 312 ? -20.489 4.098 22.298 1.00 84.12 312 ALA A C 1
ATOM 2351 O O . ALA A 1 312 ? -20.420 5.179 22.889 1.00 84.12 312 ALA A O 1
ATOM 2352 N N . GLY A 1 313 ? -21.055 3.973 21.100 1.00 76.62 313 GLY A N 1
ATOM 2353 C CA . GLY A 1 313 ? -21.615 5.086 20.337 1.00 76.62 313 GLY A CA 1
ATOM 2354 C C . GLY A 1 313 ? -20.593 5.981 19.624 1.00 76.62 313 GLY A C 1
ATOM 2355 O O . GLY A 1 313 ? -20.965 6.980 19.010 1.00 76.62 313 GLY A O 1
ATOM 2356 N N . THR A 1 314 ? -19.300 5.652 19.683 1.00 77.56 314 THR A N 1
ATOM 2357 C CA . THR A 1 314 ? -18.300 6.317 18.836 1.00 77.56 314 THR A CA 1
ATOM 2358 C C . THR A 1 314 ? -18.559 5.938 17.382 1.00 77.56 314 THR A C 1
ATOM 2360 O O . THR A 1 314 ? -18.690 4.755 17.081 1.00 77.56 314 THR A O 1
ATOM 2363 N N . GLU A 1 315 ? -18.627 6.915 16.479 1.00 76.81 315 GLU A N 1
ATOM 2364 C CA . GLU A 1 315 ? -18.611 6.619 15.047 1.00 76.81 315 GLU A CA 1
ATOM 2365 C C . GLU A 1 315 ? -17.210 6.188 14.636 1.00 76.81 315 GLU A C 1
ATOM 2367 O O . GLU A 1 315 ? -16.239 6.931 14.791 1.00 76.81 315 GLU A O 1
ATOM 2372 N N . VAL A 1 316 ? -17.123 4.977 14.106 1.00 66.06 316 VAL A N 1
ATOM 2373 C CA . VAL A 1 316 ? -15.904 4.419 13.537 1.00 66.06 316 VAL A CA 1
ATOM 2374 C C . VAL A 1 316 ? -16.203 3.929 12.122 1.00 66.06 316 VAL A C 1
ATOM 2376 O O . VAL A 1 316 ? -17.335 3.524 11.847 1.00 66.06 316 VAL A O 1
ATOM 2379 N N . PRO A 1 317 ? -15.232 3.966 11.201 1.00 65.56 317 PRO A N 1
ATOM 2380 C CA . PRO A 1 317 ? -15.386 3.295 9.919 1.00 65.56 317 PRO A CA 1
ATOM 2381 C C . PRO A 1 317 ? -15.729 1.811 10.110 1.00 65.56 317 PRO A C 1
ATOM 2383 O O . PRO A 1 317 ? -15.210 1.157 11.019 1.00 65.56 317 PRO A O 1
ATOM 2386 N N . VAL A 1 318 ? -16.577 1.269 9.237 1.00 67.25 318 VAL A N 1
ATOM 2387 C CA . VAL A 1 318 ? -16.756 -0.186 9.113 1.00 67.25 318 VAL A CA 1
ATOM 2388 C C . VAL A 1 318 ? -15.394 -0.860 8.889 1.00 67.25 318 VAL A C 1
ATOM 2390 O O . VAL A 1 318 ? -14.506 -0.311 8.231 1.00 67.25 318 VAL A O 1
ATOM 2393 N N . GLY A 1 319 ? -15.227 -2.041 9.479 1.00 59.78 319 GLY A N 1
ATOM 2394 C CA . GLY A 1 319 ? -14.005 -2.843 9.441 1.00 59.78 319 GLY A CA 1
ATOM 2395 C C . GLY A 1 319 ? -13.014 -2.540 10.566 1.00 59.78 319 GLY A C 1
ATOM 2396 O O . GLY A 1 319 ? -12.124 -3.348 10.815 1.00 59.78 319 GLY A O 1
ATOM 2397 N N . VAL A 1 320 ? -13.176 -1.440 11.310 1.00 68.38 320 VAL A N 1
ATOM 2398 C CA . VAL A 1 320 ? -12.232 -1.092 12.382 1.00 68.38 320 VAL A CA 1
ATOM 2399 C C . VAL A 1 320 ? -12.247 -2.131 13.505 1.00 68.38 320 VAL A C 1
ATOM 2401 O O . VAL A 1 320 ? -13.298 -2.558 13.990 1.00 68.38 320 VAL A O 1
ATOM 2404 N N . ALA A 1 321 ? -11.049 -2.506 13.954 1.00 68.81 321 ALA A N 1
ATOM 2405 C CA . ALA A 1 321 ? -10.858 -3.403 15.081 1.00 68.81 321 ALA A CA 1
ATOM 2406 C C . ALA A 1 321 ? -11.052 -2.690 16.433 1.00 68.81 321 ALA A C 1
ATOM 2408 O O . ALA A 1 321 ? -10.441 -1.653 16.700 1.00 68.81 321 ALA A O 1
ATOM 2409 N N . VAL A 1 322 ? -11.851 -3.277 17.327 1.00 77.19 322 VAL A N 1
ATOM 2410 C CA . VAL A 1 322 ? -12.077 -2.778 18.695 1.00 77.19 322 VAL A CA 1
ATOM 2411 C C . VAL A 1 322 ? -11.306 -3.643 19.688 1.00 77.19 322 VAL A C 1
ATOM 2413 O O . VAL A 1 322 ? -11.585 -4.832 19.842 1.00 77.19 322 VAL A O 1
ATOM 2416 N N . ASN A 1 323 ? -10.324 -3.055 20.379 1.00 80.19 323 ASN A N 1
ATOM 2417 C CA . ASN A 1 323 ? -9.544 -3.779 21.388 1.00 80.19 323 ASN A CA 1
ATOM 2418 C C . ASN A 1 323 ? -10.337 -3.918 22.688 1.00 80.19 323 ASN A C 1
ATOM 2420 O O . ASN A 1 323 ? -10.997 -2.968 23.110 1.00 80.19 323 ASN A O 1
ATOM 2424 N N . LEU A 1 324 ? -10.217 -5.065 23.353 1.00 88.00 324 LEU A N 1
ATOM 2425 C CA . LEU A 1 324 ? -10.942 -5.373 24.583 1.00 88.00 324 LEU A CA 1
ATOM 2426 C C . LEU A 1 324 ? -9.978 -5.712 25.724 1.00 88.00 324 LEU A C 1
ATOM 2428 O O . LEU A 1 324 ? -8.908 -6.291 25.521 1.00 88.00 324 LEU A O 1
ATOM 2432 N N . VAL A 1 325 ? -10.389 -5.392 26.947 1.00 92.94 325 VAL A N 1
ATOM 2433 C CA . VAL A 1 325 ? -9.785 -5.930 28.171 1.00 92.94 325 VAL A CA 1
ATOM 2434 C C . VAL A 1 325 ? -10.781 -6.899 28.790 1.00 92.94 325 VAL A C 1
ATOM 2436 O O . VAL A 1 325 ? -11.937 -6.529 28.980 1.00 92.94 325 VAL A O 1
ATOM 2439 N N . VAL A 1 326 ? -10.365 -8.123 29.109 1.00 96.81 326 VAL A N 1
ATOM 2440 C CA . VAL A 1 326 ? -11.232 -9.166 29.677 1.00 96.81 326 VAL A CA 1
ATOM 2441 C C . VAL A 1 326 ? -10.750 -9.639 31.045 1.00 96.81 326 VAL A C 1
ATOM 2443 O O . VAL A 1 326 ? -9.567 -9.597 31.381 1.00 96.81 326 VAL A O 1
ATOM 2446 N N . SER A 1 327 ? -11.686 -10.110 31.857 1.00 97.00 327 SER A N 1
ATOM 2447 C CA . SER A 1 327 ? -11.409 -10.604 33.198 1.00 97.00 327 SER A CA 1
ATOM 2448 C C . SER A 1 327 ? -10.742 -11.981 33.179 1.00 97.00 327 SER A C 1
ATOM 2450 O O . SER A 1 327 ? -11.230 -12.909 32.537 1.00 97.00 327 SER A O 1
ATOM 2452 N N . LYS A 1 328 ? -9.690 -12.151 33.986 1.00 95.50 328 LYS A N 1
ATOM 2453 C CA . LYS A 1 328 ? -9.097 -13.449 34.367 1.00 95.50 328 LYS A CA 1
ATOM 2454 C C . LYS A 1 328 ? -9.828 -14.128 35.530 1.00 95.50 328 LYS A C 1
ATOM 2456 O O . LYS A 1 328 ? -9.434 -15.215 35.949 1.00 95.50 328 LYS A O 1
ATOM 2461 N N . GLY A 1 329 ? -10.856 -13.487 36.083 1.00 91.19 329 GLY A N 1
ATOM 2462 C CA . GLY A 1 329 ? -11.438 -13.841 37.376 1.00 91.19 329 GLY A CA 1
ATOM 2463 C C . GLY A 1 329 ? -10.678 -13.224 38.551 1.00 91.19 329 GLY A C 1
ATOM 2464 O O . GLY A 1 329 ? -9.759 -12.417 38.369 1.00 91.19 329 GLY A O 1
ATOM 2465 N N . GLU A 1 330 ? -11.073 -13.599 39.771 1.00 92.00 330 GLU A N 1
ATOM 2466 C CA . GLU A 1 330 ? -10.465 -13.060 40.988 1.00 92.00 330 GLU A CA 1
ATOM 2467 C C . GLU A 1 330 ? -8.977 -13.407 41.075 1.00 92.00 330 GLU A C 1
ATOM 2469 O O . GLU A 1 330 ? -8.551 -14.534 40.806 1.00 92.00 330 GLU A O 1
ATOM 2474 N N . ALA A 1 331 ? -8.181 -12.433 41.521 1.00 87.62 331 ALA A N 1
ATOM 2475 C CA . ALA A 1 331 ? -6.783 -12.675 41.828 1.00 87.62 331 ALA A CA 1
ATOM 2476 C C . ALA A 1 331 ? -6.658 -13.784 42.893 1.00 87.62 331 ALA A C 1
ATOM 2478 O O . ALA A 1 331 ? -7.370 -13.753 43.906 1.00 87.62 331 ALA A O 1
ATOM 2479 N N . PRO A 1 332 ? -5.726 -14.741 42.725 1.00 83.12 332 PRO A N 1
ATOM 2480 C CA . PRO A 1 332 ? -5.467 -15.750 43.738 1.00 83.12 332 PRO A CA 1
ATOM 2481 C C . PRO A 1 332 ? -5.149 -15.085 45.079 1.00 83.12 332 PRO A C 1
ATOM 2483 O O . PRO A 1 332 ? -4.258 -14.236 45.168 1.00 83.12 332 PRO A O 1
ATOM 2486 N N . ARG A 1 333 ? -5.849 -15.485 46.147 1.00 79.38 333 ARG A N 1
ATOM 2487 C CA . ARG A 1 333 ? -5.487 -15.034 47.493 1.00 79.38 333 ARG A CA 1
ATOM 2488 C C . ARG A 1 333 ? -4.117 -15.595 47.834 1.00 79.38 333 ARG A C 1
ATOM 2490 O O . ARG A 1 333 ? -3.965 -16.800 48.034 1.00 79.38 333 ARG A O 1
ATOM 2497 N N . LEU A 1 334 ? -3.130 -14.709 47.940 1.00 68.25 334 LEU A N 1
ATOM 2498 C CA . LEU A 1 334 ? -1.880 -15.055 48.597 1.00 68.25 334 LEU A CA 1
ATOM 2499 C C . LEU A 1 334 ? -2.225 -15.516 50.020 1.00 68.25 334 LEU A C 1
ATOM 2501 O O . LEU A 1 334 ? -2.995 -14.829 50.702 1.00 68.25 334 LEU A O 1
ATOM 2505 N N . PRO A 1 335 ? -1.713 -16.673 50.476 1.00 63.81 335 PRO A N 1
ATOM 2506 C CA . PRO A 1 335 ? -1.937 -17.095 51.846 1.00 63.81 335 PRO A CA 1
ATOM 2507 C C . PRO A 1 335 ? -1.461 -15.974 52.767 1.00 63.81 335 PRO A C 1
ATOM 2509 O O . PRO A 1 335 ? -0.353 -15.456 52.600 1.00 63.81 335 PRO A O 1
ATOM 2512 N N . ALA A 1 336 ? -2.328 -15.574 53.704 1.00 51.56 336 ALA A N 1
ATOM 2513 C CA . ALA A 1 336 ? -1.987 -14.596 54.724 1.00 51.56 336 ALA A CA 1
ATOM 2514 C C . ALA A 1 336 ? -0.631 -14.989 55.310 1.00 51.56 336 ALA A C 1
ATOM 2516 O O . ALA A 1 336 ? -0.429 -16.156 55.654 1.00 51.56 336 ALA A O 1
ATOM 2517 N N . ALA A 1 337 ? 0.300 -14.037 55.373 1.00 54.34 337 ALA A N 1
ATOM 2518 C CA . ALA A 1 337 ? 1.624 -14.236 55.940 1.00 54.34 337 ALA A CA 1
ATOM 2519 C C . ALA A 1 337 ? 1.512 -14.491 57.455 1.00 54.34 337 ALA A C 1
ATOM 2521 O O . ALA A 1 337 ? 1.859 -13.657 58.283 1.00 54.34 337 ALA A O 1
ATOM 2522 N N . GLY A 1 338 ? 0.991 -15.654 57.832 1.00 47.12 338 GLY A N 1
ATOM 2523 C CA . GLY A 1 338 ? 1.017 -16.168 59.182 1.00 47.12 338 GLY A CA 1
ATOM 2524 C C . GLY A 1 338 ? 2.395 -16.749 59.426 1.00 47.12 338 GLY A C 1
ATOM 2525 O O . GLY A 1 338 ? 2.668 -17.845 58.956 1.00 47.12 338 GLY A O 1
ATOM 2526 N N . GLY A 1 339 ? 3.259 -15.991 60.107 1.00 49.47 339 GLY A N 1
ATOM 2527 C CA . GLY A 1 339 ? 4.406 -16.448 60.915 1.00 49.47 339 GLY A CA 1
ATOM 2528 C C . GLY A 1 339 ? 5.512 -17.309 60.279 1.00 49.47 339 GLY A C 1
ATOM 2529 O O . GLY A 1 339 ? 6.570 -17.452 60.878 1.00 49.47 339 GLY A O 1
ATOM 2530 N N . ALA A 1 340 ? 5.329 -17.852 59.079 1.00 51.19 340 ALA A N 1
ATOM 2531 C CA . ALA A 1 340 ? 6.242 -18.772 58.401 1.00 51.19 340 ALA A CA 1
ATOM 2532 C C . ALA A 1 340 ? 6.555 -18.319 56.958 1.00 51.19 340 ALA A C 1
ATOM 2534 O O . ALA A 1 340 ? 7.086 -19.076 56.149 1.00 51.19 340 ALA A O 1
ATOM 2535 N N . GLY A 1 341 ? 6.237 -17.063 56.625 1.00 48.50 341 GLY A N 1
ATOM 2536 C CA . GLY A 1 341 ? 6.311 -16.502 55.270 1.00 48.50 341 GLY A CA 1
ATOM 2537 C C . GLY A 1 341 ? 7.687 -16.010 54.804 1.00 48.50 341 GLY A C 1
ATOM 2538 O O . GLY A 1 341 ? 7.785 -15.455 53.716 1.00 48.50 341 GLY A O 1
ATOM 2539 N N . LEU A 1 342 ? 8.762 -16.200 55.574 1.00 48.25 342 LEU A N 1
ATOM 2540 C CA . LEU A 1 342 ? 10.106 -15.740 55.177 1.00 48.25 342 LEU A CA 1
ATOM 2541 C C . LEU A 1 342 ? 10.899 -16.774 54.356 1.00 48.25 342 LEU A C 1
ATOM 2543 O O . LEU A 1 342 ? 11.891 -16.418 53.725 1.00 48.25 342 LEU A O 1
ATOM 2547 N N . GLY A 1 343 ? 10.452 -18.035 54.301 1.00 45.47 343 GLY A N 1
ATOM 2548 C CA . GLY A 1 343 ? 11.063 -19.059 53.442 1.00 45.47 343 GLY A CA 1
ATOM 2549 C C . GLY A 1 343 ? 10.643 -18.942 51.973 1.00 45.47 343 GLY A C 1
ATOM 2550 O O . GLY A 1 343 ? 11.474 -19.070 51.075 1.00 45.47 343 GLY A O 1
ATOM 2551 N N . LEU A 1 344 ? 9.365 -18.636 51.725 1.00 47.28 344 LEU A N 1
ATOM 2552 C CA . LEU A 1 344 ? 8.790 -18.606 50.375 1.00 47.28 344 LEU A CA 1
ATOM 2553 C C . LEU A 1 344 ? 9.152 -17.325 49.604 1.00 47.28 344 LEU A C 1
ATOM 2555 O O . LEU A 1 344 ? 9.334 -17.369 48.389 1.00 47.28 344 LEU A O 1
ATOM 2559 N N . LEU A 1 345 ? 9.376 -16.211 50.312 1.00 42.56 345 LEU A N 1
ATOM 2560 C CA . LEU A 1 345 ? 9.855 -14.962 49.709 1.00 42.56 345 LEU A CA 1
ATOM 2561 C C . LEU A 1 345 ? 11.272 -15.106 49.110 1.00 42.56 345 LEU A C 1
ATOM 2563 O O . LEU A 1 345 ? 11.623 -14.411 48.163 1.00 42.56 345 LEU A O 1
ATOM 2567 N N . CYS A 1 346 ? 12.079 -16.047 49.619 1.00 43.88 346 CYS A N 1
ATOM 2568 C CA . CYS A 1 346 ? 13.426 -16.323 49.109 1.00 43.88 346 CYS A CA 1
ATOM 2569 C C . CYS A 1 346 ? 13.417 -17.227 47.858 1.00 43.88 346 CYS A C 1
ATOM 2571 O O . CYS A 1 346 ? 14.340 -17.161 47.051 1.00 43.88 346 CYS A O 1
ATOM 2573 N N . ALA A 1 347 ? 12.371 -18.044 47.677 1.00 46.06 347 ALA A N 1
ATOM 2574 C CA . ALA A 1 347 ? 12.208 -18.911 46.508 1.00 46.06 347 ALA A CA 1
ATOM 2575 C C . ALA A 1 347 ? 11.683 -18.146 45.278 1.00 46.06 347 ALA A C 1
ATOM 2577 O O . ALA A 1 347 ? 12.088 -18.443 44.160 1.00 46.06 347 ALA A O 1
ATOM 2578 N N . LEU A 1 348 ? 10.856 -17.113 45.481 1.00 48.34 348 LEU A N 1
ATOM 2579 C CA . LEU A 1 348 ? 10.314 -16.278 44.397 1.00 48.34 348 LEU A CA 1
ATOM 2580 C C . LEU A 1 348 ? 11.304 -15.223 43.864 1.00 48.34 348 LEU A C 1
ATOM 2582 O O . LEU A 1 348 ? 11.131 -14.734 42.754 1.00 48.34 348 LEU A O 1
ATOM 2586 N N . LEU A 1 349 ? 12.374 -14.912 44.607 1.00 49.19 349 LEU A N 1
ATOM 2587 C CA . LEU A 1 349 ? 13.474 -14.033 44.164 1.00 49.19 349 LEU A CA 1
ATOM 2588 C C . LEU A 1 349 ? 14.697 -14.810 43.628 1.00 49.19 349 LEU A C 1
ATOM 2590 O O . LEU A 1 349 ? 15.722 -14.218 43.293 1.00 49.19 349 LEU A O 1
ATOM 2594 N N . GLY A 1 350 ? 14.608 -16.141 43.537 1.00 48.22 350 GLY A N 1
ATOM 2595 C CA . GLY A 1 350 ? 15.707 -17.048 43.186 1.00 48.22 350 GLY A CA 1
ATOM 2596 C C . GLY A 1 350 ? 16.070 -17.132 41.698 1.00 48.22 350 GLY A C 1
ATOM 2597 O O . GLY A 1 350 ? 16.615 -18.151 41.287 1.00 48.22 350 GLY A O 1
ATOM 2598 N N . GLY A 1 351 ? 15.777 -16.104 40.897 1.00 48.16 351 GLY A N 1
ATOM 2599 C CA . GLY A 1 351 ? 16.115 -16.063 39.467 1.00 48.16 351 GLY A CA 1
ATOM 2600 C C . GLY A 1 351 ? 17.468 -15.425 39.128 1.00 48.16 351 GLY A C 1
ATOM 2601 O O . GLY A 1 351 ? 17.956 -15.604 38.020 1.00 48.16 351 GLY A O 1
ATOM 2602 N N . ALA A 1 352 ? 18.115 -14.711 40.054 1.00 47.38 352 ALA A N 1
ATOM 2603 C CA . ALA A 1 352 ? 19.390 -14.048 39.775 1.00 47.38 352 ALA A CA 1
ATOM 2604 C C . ALA A 1 352 ? 20.446 -14.421 40.821 1.00 47.38 352 ALA A C 1
ATOM 2606 O O . ALA A 1 352 ? 20.442 -13.948 41.960 1.00 47.38 352 ALA A O 1
ATOM 2607 N N . GLY A 1 353 ? 21.372 -15.295 40.425 1.00 51.69 353 GLY A N 1
ATOM 2608 C CA . GLY A 1 353 ? 22.574 -15.591 41.194 1.00 51.69 353 GLY A CA 1
ATOM 2609 C C . GLY A 1 353 ? 23.404 -14.324 41.402 1.00 51.69 353 GLY A C 1
ATOM 2610 O O . GLY A 1 353 ? 23.883 -13.718 40.453 1.00 51.69 353 GLY A O 1
ATOM 2611 N N . GLY A 1 354 ? 23.587 -13.914 42.656 1.00 54.19 354 GLY A N 1
ATOM 2612 C CA . GLY A 1 354 ? 24.387 -12.739 42.990 1.00 54.19 354 GLY A CA 1
ATOM 2613 C C . GLY A 1 354 ? 24.365 -12.424 44.481 1.00 54.19 354 GLY A C 1
ATOM 2614 O O . GLY A 1 354 ? 23.507 -12.905 45.221 1.00 54.19 354 GLY A O 1
ATOM 2615 N N . LEU A 1 355 ? 25.331 -11.624 44.940 1.00 52.75 355 LEU A N 1
ATOM 2616 C CA . LEU A 1 355 ? 25.652 -11.326 46.347 1.00 52.75 355 LEU A CA 1
ATOM 2617 C C . LEU A 1 355 ? 24.460 -10.941 47.263 1.00 52.75 355 LEU A C 1
ATOM 2619 O O . LEU A 1 355 ? 24.583 -11.049 48.487 1.00 52.75 355 LEU A O 1
ATOM 2623 N N . ALA A 1 356 ? 23.306 -10.559 46.709 1.00 51.03 356 ALA A N 1
ATOM 2624 C CA . ALA A 1 356 ? 22.073 -10.240 47.432 1.00 51.03 356 ALA A CA 1
ATOM 2625 C C . ALA A 1 356 ? 21.539 -11.409 48.289 1.00 51.03 356 ALA A C 1
ATOM 2627 O O . ALA A 1 356 ? 21.160 -11.208 49.445 1.00 51.03 356 ALA A O 1
ATOM 2628 N N . ALA A 1 357 ? 21.614 -12.650 47.792 1.00 52.41 357 ALA A N 1
ATOM 2629 C CA . ALA A 1 357 ? 21.133 -13.830 48.521 1.00 52.41 357 ALA A CA 1
ATOM 2630 C C . ALA A 1 357 ? 21.951 -14.123 49.798 1.00 52.41 357 ALA A C 1
ATOM 2632 O O . ALA A 1 357 ? 21.418 -14.595 50.805 1.00 52.41 357 ALA A O 1
ATOM 2633 N N . ARG A 1 358 ? 23.257 -13.808 49.791 1.00 57.06 358 ARG A N 1
ATOM 2634 C CA . ARG A 1 358 ? 24.139 -13.995 50.960 1.00 57.06 358 ARG A CA 1
ATOM 2635 C C . ARG A 1 358 ? 23.915 -12.932 52.033 1.00 57.06 358 ARG A C 1
ATOM 2637 O O . ARG A 1 358 ? 24.067 -13.234 53.216 1.00 57.06 358 ARG A O 1
ATOM 2644 N N . ARG A 1 359 ? 23.543 -11.712 51.633 1.00 56.72 359 ARG A N 1
ATOM 2645 C CA . ARG A 1 359 ? 23.221 -10.615 52.557 1.00 56.72 359 ARG A CA 1
ATOM 2646 C C . ARG A 1 359 ? 21.886 -10.871 53.265 1.00 56.72 359 ARG A C 1
ATOM 2648 O O . ARG A 1 359 ? 21.837 -10.833 54.487 1.00 56.72 359 ARG A O 1
ATOM 2655 N N . CYS A 1 360 ? 20.879 -11.324 52.517 1.00 54.88 360 CYS A N 1
ATOM 2656 C CA . CYS A 1 360 ? 19.555 -11.653 53.049 1.00 54.88 360 CYS A CA 1
ATOM 2657 C C . CYS A 1 360 ? 19.583 -12.803 54.084 1.00 54.88 360 CYS A C 1
ATOM 2659 O O . CYS A 1 360 ? 18.964 -12.703 55.143 1.00 54.88 360 CYS A O 1
ATOM 2661 N N . ARG A 1 361 ? 20.391 -13.857 53.862 1.00 56.25 361 ARG A N 1
ATOM 2662 C CA . ARG A 1 361 ? 20.577 -14.939 54.859 1.00 56.25 361 ARG A CA 1
ATOM 2663 C C . ARG A 1 361 ? 21.261 -14.474 56.150 1.00 56.25 361 ARG A C 1
ATOM 2665 O O . ARG A 1 361 ? 20.968 -15.012 57.215 1.00 56.25 361 ARG A O 1
ATOM 2672 N N . ARG A 1 362 ? 22.183 -13.506 56.073 1.00 58.94 362 ARG A N 1
ATOM 2673 C CA . ARG A 1 362 ? 22.872 -12.954 57.254 1.00 58.94 362 ARG A CA 1
ATOM 2674 C C . ARG A 1 362 ? 21.940 -12.098 58.106 1.00 58.94 362 ARG A C 1
ATOM 2676 O O . ARG A 1 362 ? 22.001 -12.204 59.328 1.00 58.94 362 ARG A O 1
ATOM 2683 N N . ASP A 1 363 ? 21.073 -11.316 57.473 1.00 53.53 363 ASP A N 1
ATOM 2684 C CA . ASP A 1 363 ? 20.135 -10.439 58.178 1.00 53.53 363 ASP A CA 1
ATOM 2685 C C . ASP A 1 363 ? 18.990 -11.237 58.827 1.00 53.53 363 ASP A C 1
ATOM 2687 O O . ASP A 1 363 ? 18.675 -11.012 59.997 1.00 53.53 363 ASP A O 1
ATOM 2691 N N . ALA A 1 364 ? 18.480 -12.277 58.154 1.00 50.34 364 ALA A N 1
ATOM 2692 C CA . ALA A 1 364 ? 17.495 -13.200 58.728 1.00 50.34 364 ALA A CA 1
ATOM 2693 C C . ALA A 1 364 ? 18.026 -13.951 59.970 1.00 50.34 364 ALA A C 1
ATOM 2695 O O . ALA A 1 364 ? 17.324 -14.090 60.971 1.00 50.34 364 ALA A O 1
ATOM 2696 N N . ALA A 1 365 ? 19.294 -14.382 59.956 1.00 53.00 365 ALA A N 1
ATOM 2697 C CA . ALA A 1 365 ? 19.923 -15.050 61.101 1.00 53.00 365 ALA A CA 1
ATOM 2698 C C . ALA A 1 365 ? 20.211 -14.109 62.288 1.00 53.00 365 ALA A C 1
ATOM 2700 O O . ALA A 1 365 ? 20.388 -14.576 63.416 1.00 53.00 365 ALA A O 1
ATOM 2701 N N . ARG A 1 366 ? 20.285 -12.794 62.041 1.00 53.81 366 ARG A N 1
ATOM 2702 C CA . ARG A 1 366 ? 20.505 -11.765 63.067 1.00 53.81 366 ARG A CA 1
ATOM 2703 C C . ARG A 1 366 ? 19.197 -11.354 63.746 1.00 53.81 366 ARG A C 1
ATOM 2705 O O . ARG A 1 366 ? 19.216 -11.078 64.939 1.00 53.81 366 ARG A O 1
ATOM 2712 N N . MET A 1 367 ? 18.086 -11.371 63.006 1.00 47.25 367 MET A N 1
ATOM 2713 C CA . MET A 1 367 ? 16.745 -11.065 63.518 1.00 47.25 367 MET A CA 1
ATOM 2714 C C . MET A 1 367 ? 16.101 -12.228 64.280 1.00 47.25 367 MET A C 1
ATOM 2716 O O . MET A 1 367 ? 15.359 -11.980 65.214 1.00 47.25 367 MET A O 1
ATOM 2720 N N . ALA A 1 368 ? 16.440 -13.485 63.977 1.00 47.44 368 ALA A N 1
ATOM 2721 C CA . ALA A 1 368 ? 15.943 -14.649 64.727 1.00 47.44 368 ALA A CA 1
ATOM 2722 C C . ALA A 1 368 ? 16.572 -14.835 66.133 1.00 47.44 368 ALA A C 1
ATOM 2724 O O . ALA A 1 368 ? 16.318 -15.842 66.790 1.00 47.44 368 ALA A O 1
ATOM 2725 N N . ARG A 1 369 ? 17.450 -13.919 66.577 1.00 52.59 369 ARG A N 1
ATOM 2726 C CA . ARG A 1 369 ? 18.100 -13.936 67.906 1.00 52.59 369 ARG A CA 1
ATOM 2727 C C . ARG A 1 369 ? 17.655 -12.789 68.827 1.00 52.59 369 ARG A C 1
ATOM 2729 O O . ARG A 1 369 ? 18.245 -12.629 69.893 1.00 52.59 369 ARG A O 1
ATOM 2736 N N . GLN A 1 370 ? 16.671 -11.997 68.410 1.00 43.09 370 GLN A N 1
ATOM 2737 C CA . GLN A 1 370 ? 15.907 -11.074 69.257 1.00 43.09 370 GLN A CA 1
ATOM 2738 C C . GLN A 1 370 ? 14.485 -11.608 69.359 1.00 43.09 370 GLN A C 1
ATOM 2740 O O . GLN A 1 370 ? 13.890 -11.424 70.441 1.00 43.09 370 GLN A O 1
#

Sequence (370 aa):
MNGKSVAFFAGVFFVLFLAGGAEALLYDQDVTFGDISTGPSDPQRMLYGSGTNGGFTVDRRNGVELGLRGQIRFGVNNQPQNIYNSNGDGTYSFPTGTPNLALPHPEWASETTPVWSVVFAINSDHEDRDDTPSAVLSDFTYEMAVDFDPSAGTDNWLKFDLINGNGLFFQLAVPDHALGFYSQQSPGIVTTTLPDYMNAIGTMNIAHNTSNVEFINLDLRAFGFGDYSGFDPNEPGVYDVYIAAFSGGVEVARSEITILVGASTVQTPEVIGMTLAEAQTALEAAGLLLGTVTEEFSTFPAGTVLSQVSAAGTEVPVGVAVNLVVSKGEAPRLPAAGGAGLGLLCALLGGAGGLAARRCRRDAARMARQ

Secondary structure (DSSP, 8-state):
----------S--------------TT------S-GGGGGG-GGGTT---STT---EEEEETTEEEEEEEEESS-TTS-------B-SSSEEEE------TTS---TT--TT--SEEEEEEEES-SS--SSS-SS-GGGSEEEEEEE---STT---EEEE-SSSTTSHHHHTT----EEE-SS--SSPB--SSHHHHHHHHTT--EEEEEE-GGGG-SB-GGGTS-B-TT--TTSSEEEEEEEEEEETTEEEEEEEEEEEES--EEEPP--TTSBHHHHHHHHHHTT-EEEEEEEE--SSPTTBEEEEES-TT-EEETT-EEEEEEE--SPP-PPP--S-TTTHHHHHTTTS-STHHHHHHHHHHHHTT-

Radius of gyration: 27.85 Å; chains: 1; bounding box: 48×75×98 Å

Foldseek 3Di:
DDDDDDDDDDDDDPPPPPPDAQPPPPDFDWQFQEDPPVPPPCLVPSQQPPDQQGTFQWKDFDQKIKTKFKAQCQDPQGHGDPHGQDLHPQEHEDEFFFHPPVHDYPPPGDRLFGRMWMKMKIFNGNPDQDQQGPDFQVLKWKKKWKQLDQDPPDPRIDIFTLQDCLTPCNVVVHNFKFFAASPDGIRGDGDRDPVVSVVRRVRTRMIIDTDGPCVLLAQCVVSVTHHNVVRRPSPFGKMKIKMFIDRPNHTGIMGIHIYGYNAFWFFQADQAFHFQVVSQVSQVVRLEHATAEAEDADQDDFRGWHDKPADGRHTDHRSGHIYTYTHPYHDDDDPPPDPPPPVVVLVVVPPDDDPPSVVSVVVVVVVVVD

pLDDT: mean 73.9, std 20.71, range [22.61, 98.12]